Protein AF-A0A8S3VIL7-F1 (afdb_monomer)

Radius of gyration: 62.74 Å; Cα contacts (8 Å, |Δi|>4): 9; chains: 1; bounding box: 121×61×209 Å

Foldseek 3Di:
DDDDDDDDDDDDDDDDDDDDPPVVVVVVVVVVVVVVVVVVVVVVVVVVVVVVVVVVVVVVVVVVVVVPPVPDDPVVVVPVPPPDDDDDDDDDDDDDDDDDDDDDDDDDDDDDDDDDDDDDDDDDDDDDDDDDDDDDDDDDDDDDPPPPDPDPPVVVVVVVVVVDVVVVVVVVVVCVVVVVPVPPVVPVVDPPVCVPPDVVVVVVVVVVVVVVVVVVVVVVVVVVVVVVVVVVVVVVVVVVVVVVVVVVVVVVVVVVVVVVVVVVVVVVVVVVVVVVVVVVVVVVVVVVVVVVVVVVVVVVVVVVVVVVVVVVVVVVVVVVVVVVVVVVVVVVVVVVVVVVVVVVVVVVVVVVVVVD

Solvent-accessible surface area (backbone atoms only — not comparable to full-atom values): 22428 Å² total; per-residue (Å²): 133,86,86,79,91,79,85,89,89,84,82,87,79,91,77,88,77,84,72,83,68,68,58,63,55,54,52,49,53,47,50,53,48,53,47,51,53,46,56,49,50,50,52,51,48,53,50,53,52,49,52,52,48,54,54,47,52,52,50,52,46,55,55,69,68,57,62,83,57,83,78,64,59,67,84,60,72,64,59,87,75,78,83,89,77,89,78,95,73,95,83,83,89,85,82,86,81,88,87,89,86,87,87,88,85,91,80,87,81,84,88,87,88,85,88,86,81,89,81,85,87,81,84,88,90,83,85,84,85,87,86,90,84,88,85,83,83,82,81,89,81,82,85,70,91,72,84,82,63,89,70,79,52,67,68,61,63,47,62,56,62,74,63,47,60,65,63,55,47,54,51,49,52,52,33,54,76,68,63,59,64,86,72,74,82,81,70,63,91,62,59,75,87,48,74,80,43,59,67,70,56,42,54,52,50,52,54,50,52,53,49,53,51,47,56,51,49,57,49,50,53,52,52,50,53,54,50,50,53,48,50,55,52,51,53,52,54,50,50,55,53,51,53,48,50,55,51,49,51,54,50,53,53,54,50,49,56,48,50,56,51,51,51,50,53,51,51,62,47,48,57,49,49,59,50,49,52,51,49,51,55,50,51,54,50,51,50,53,55,48,53,48,52,52,50,55,50,51,53,53,52,50,58,50,49,55,48,55,51,51,54,50,53,51,48,52,57,49,51,52,55,49,52,55,50,52,53,49,52,50,52,52,52,52,52,51,50,55,47,52,52,52,50,53,53,50,51,50,53,55,60,59,61,75,76,117

Organism: Mytilus edulis (NCBI:txid6550)

pLDDT: mean 73.78, std 24.5, range [29.94, 98.56]

Secondary structure (DSSP, 8-state):
-----------------PPPTTTHHHHHHHHHHHHHHHHHHHHHHHHHHHHHHHHHHHHHHHHHH--SSTT--HHHHTTTTS-S-----------------------------------PPPPPP--------PPPPPPPPP--TTTTS-PPPHHHHHHHHH--HHHHHHHHHHHHHTT-----TT--SS-GGGTTS-HHHHHHHHHHHHHHHHHHHHHHHHHHHHHHHHHHHHHHHHHHHHHHHHHHHHHHHHHHHHHHHHHHHHHHHHHHHHHHHHHHHHHHHHHHHHHHHHHHHHHHHHHHHHHHHHHHHHHHHHHHHHHHHHHHHHHHHHHHHHHHHHHHHHHHHHHHHTT-

Sequence (356 aa):
MAESFNNIPGSRTNSAKNRPGSGENLDQVKEEEYKRLNDELEARTANLVREAEEVLQGQEKALSESRLLDNINADDFLKDYDDDTEPNTDRSHTDRPSSKTGSRTSSKVTNHTRPHSTNQSRPPSKVKRPTSGKPLRPKSGKSNLADNVAVPDDTFMTQFRDFNIDKTVSNIEGQIDRGQVISDEDDDVIPQAANEMGAEATIRFLKAKLRVMQEELDRLGSEVNKRDDSNKTLSVKIKEMEDERGRLYRTTSAQQAQIDKFKKISEDAQVKSDTAETQLAGLRKESTDHDRKRTEQLLADNKRLEKQKNELMAGFKKQLKLIDILKRQKMHIEAAKMLSFSEEEFVKAFTWGNFI

Mean predicted aligned error: 23.34 Å

Structure (mmCIF, N/CA/C/O backbone):
data_AF-A0A8S3VIL7-F1
#
_entry.id   AF-A0A8S3VIL7-F1
#
loop_
_atom_site.group_PDB
_atom_site.id
_atom_site.type_symbol
_atom_site.label_atom_id
_atom_site.label_alt_id
_atom_site.label_comp_id
_atom_site.label_asym_id
_atom_site.label_entity_id
_atom_site.label_seq_id
_atom_site.pdbx_PDB_ins_code
_atom_site.Cartn_x
_atom_site.Cartn_y
_atom_site.Cartn_z
_atom_site.occupancy
_atom_site.B_iso_or_equiv
_atom_site.auth_seq_id
_atom_site.auth_comp_id
_atom_site.auth_asym_id
_atom_site.auth_atom_id
_atom_site.pdbx_PDB_model_num
ATOM 1 N N . MET A 1 1 ? 0.509 -17.861 -104.635 1.00 39.66 1 MET A N 1
ATOM 2 C CA . MET A 1 1 ? 1.857 -17.289 -104.433 1.00 39.66 1 MET A CA 1
ATOM 3 C C . MET A 1 1 ? 1.972 -17.048 -102.936 1.00 39.66 1 MET A C 1
ATOM 5 O O . MET A 1 1 ? 1.071 -16.426 -102.394 1.00 39.66 1 MET A O 1
ATOM 9 N N . ALA A 1 2 ? 2.797 -17.803 -102.207 1.00 37.91 2 ALA A N 1
ATOM 10 C CA . ALA A 1 2 ? 4.268 -17.774 -102.249 1.00 37.91 2 ALA A CA 1
ATOM 11 C C . ALA A 1 2 ? 4.745 -16.389 -101.779 1.00 37.91 2 ALA A C 1
ATOM 13 O O . ALA A 1 2 ? 4.490 -15.413 -102.472 1.00 37.91 2 ALA A O 1
ATOM 14 N N . GLU A 1 3 ? 5.195 -16.228 -100.533 1.00 40.72 3 GLU A N 1
ATOM 15 C CA . GLU A 1 3 ? 6.566 -16.466 -100.013 1.00 40.72 3 GLU A CA 1
ATOM 16 C C . GLU A 1 3 ? 7.059 -15.097 -99.457 1.00 40.72 3 GLU A C 1
ATOM 18 O O . GLU A 1 3 ? 6.557 -14.068 -99.899 1.00 40.72 3 GLU A O 1
ATOM 23 N N . SER A 1 4 ? 7.953 -14.953 -98.468 1.00 44.69 4 SER A N 1
ATOM 24 C CA . SER A 1 4 ? 8.823 -15.926 -97.786 1.00 44.69 4 SER A CA 1
ATOM 25 C C . SER A 1 4 ? 9.398 -15.365 -96.456 1.00 44.69 4 SER A C 1
ATOM 27 O O . SER A 1 4 ? 9.702 -14.180 -96.419 1.00 44.69 4 SER A O 1
ATOM 29 N N . PHE A 1 5 ? 9.638 -16.236 -95.451 1.00 41.03 5 PHE A N 1
ATOM 30 C CA . PHE A 1 5 ? 10.644 -16.155 -94.343 1.00 41.03 5 PHE A CA 1
ATOM 31 C C . PHE A 1 5 ? 10.683 -14.925 -93.374 1.00 41.03 5 PHE A C 1
ATOM 33 O O . PHE A 1 5 ? 10.270 -13.833 -93.728 1.00 41.03 5 PHE A O 1
ATOM 40 N N . ASN A 1 6 ? 11.147 -14.962 -92.103 1.00 42.47 6 ASN A N 1
ATOM 41 C CA . ASN A 1 6 ? 11.764 -15.956 -91.179 1.00 42.47 6 ASN A CA 1
ATOM 42 C C . ASN A 1 6 ? 11.172 -15.771 -89.742 1.00 42.47 6 ASN A C 1
ATOM 44 O O . ASN A 1 6 ? 10.768 -14.665 -89.403 1.00 42.47 6 ASN A O 1
ATOM 48 N N . ASN A 1 7 ? 10.955 -16.796 -88.896 1.00 35.84 7 ASN A N 1
ATOM 49 C CA . ASN A 1 7 ? 11.907 -17.522 -88.008 1.00 35.84 7 ASN A CA 1
ATOM 50 C C . ASN A 1 7 ? 12.748 -16.604 -87.064 1.00 35.84 7 ASN A C 1
ATOM 52 O O . ASN A 1 7 ? 13.562 -15.843 -87.570 1.00 35.84 7 ASN A O 1
ATOM 56 N N . ILE A 1 8 ? 12.526 -16.496 -85.730 1.00 40.44 8 ILE A N 1
ATOM 57 C CA . ILE A 1 8 ? 12.688 -17.468 -84.592 1.00 40.44 8 ILE A CA 1
ATOM 58 C C . ILE A 1 8 ? 14.184 -17.743 -84.260 1.00 40.44 8 ILE A C 1
ATOM 60 O O . ILE A 1 8 ? 14.927 -17.907 -85.225 1.00 40.44 8 ILE A O 1
ATOM 64 N N . PRO A 1 9 ? 14.670 -17.849 -82.980 1.00 52.94 9 PRO A N 1
ATOM 65 C CA . PRO A 1 9 ? 13.995 -17.930 -81.654 1.00 52.94 9 PRO A CA 1
ATOM 66 C C . PRO A 1 9 ? 14.452 -16.898 -80.569 1.00 52.94 9 PRO A C 1
ATOM 68 O O . PRO A 1 9 ? 15.366 -16.112 -80.788 1.00 52.94 9 PRO A O 1
ATOM 71 N N . GLY A 1 10 ? 13.865 -16.942 -79.351 1.00 35.44 10 GLY A N 1
ATOM 72 C CA . GLY A 1 10 ? 14.230 -16.059 -78.213 1.00 35.44 10 GLY A CA 1
ATOM 73 C C . GLY A 1 10 ? 13.702 -16.480 -76.820 1.00 35.44 10 GLY A C 1
ATOM 74 O O . GLY A 1 10 ? 12.845 -15.822 -76.247 1.00 35.44 10 GLY A O 1
ATOM 75 N N . SER A 1 11 ? 14.196 -17.605 -76.294 1.00 37.03 11 SER A N 1
ATOM 76 C CA . SER A 1 11 ? 13.833 -18.287 -75.027 1.00 37.03 11 SER A CA 1
ATOM 77 C C . SER A 1 11 ? 13.611 -17.449 -73.736 1.00 37.03 11 SER A C 1
ATOM 79 O O . SER A 1 11 ? 14.374 -16.536 -73.452 1.00 37.03 11 SER A O 1
ATOM 81 N N . ARG A 1 12 ? 12.645 -17.920 -72.909 1.00 37.88 12 ARG A N 1
ATOM 82 C CA . ARG A 1 12 ? 12.576 -18.068 -71.415 1.00 37.88 12 ARG A CA 1
ATOM 83 C C . ARG A 1 12 ? 13.678 -17.385 -70.555 1.00 37.88 12 ARG A C 1
ATOM 85 O O . ARG A 1 12 ? 14.847 -17.480 -70.899 1.00 37.88 12 ARG A O 1
ATOM 92 N N . THR A 1 13 ? 13.426 -16.868 -69.340 1.00 37.59 13 THR A N 1
ATOM 93 C CA . THR A 1 13 ? 12.563 -17.391 -68.244 1.00 37.59 13 THR A CA 1
ATOM 94 C C . THR A 1 13 ? 11.964 -16.307 -67.323 1.00 37.59 13 THR A C 1
ATOM 96 O O . THR A 1 13 ? 12.482 -15.199 -67.226 1.00 37.59 13 THR A O 1
ATOM 99 N N . ASN A 1 14 ? 10.953 -16.687 -66.526 1.00 45.66 14 ASN A N 1
ATOM 100 C CA . ASN A 1 14 ? 10.514 -15.958 -65.325 1.00 45.66 14 ASN A CA 1
ATOM 101 C C . ASN A 1 14 ? 11.670 -15.633 -64.360 1.00 45.66 14 ASN A C 1
ATOM 103 O O . ASN A 1 14 ? 12.547 -16.468 -64.148 1.00 45.66 14 ASN A O 1
ATOM 107 N N . SER A 1 15 ? 11.568 -14.504 -63.649 1.00 36.41 15 SER A N 1
ATOM 108 C CA . SER A 1 15 ? 12.084 -14.372 -62.276 1.00 36.41 15 SER A CA 1
ATOM 109 C C . SER A 1 15 ? 11.417 -13.197 -61.547 1.00 36.41 15 SER A C 1
ATOM 111 O O . SER A 1 15 ? 12.034 -12.149 -61.347 1.00 36.41 15 SER A O 1
ATOM 113 N N . ALA A 1 16 ? 10.172 -13.376 -61.094 1.00 46.88 16 ALA A N 1
ATOM 114 C CA . ALA A 1 16 ? 9.592 -12.486 -60.089 1.00 46.88 16 ALA A CA 1
ATOM 115 C C . ALA A 1 16 ? 10.451 -12.557 -58.813 1.00 46.88 16 ALA A C 1
ATOM 117 O O . ALA A 1 16 ? 10.550 -13.609 -58.182 1.00 46.88 16 ALA A O 1
ATOM 118 N N . LYS A 1 17 ? 11.131 -11.461 -58.458 1.00 42.78 17 LYS A N 1
ATOM 119 C CA . LYS A 1 17 ? 11.970 -11.408 -57.254 1.00 42.78 17 LYS A CA 1
ATOM 120 C C . LYS A 1 17 ? 11.159 -10.903 -56.071 1.00 42.78 17 LYS A C 1
ATOM 122 O O . LYS A 1 17 ? 11.124 -9.705 -55.804 1.00 42.78 17 LYS A O 1
ATOM 127 N N . ASN A 1 18 ? 10.566 -11.850 -55.346 1.00 49.62 18 ASN A N 1
ATOM 128 C CA . ASN A 1 18 ? 10.071 -11.618 -53.993 1.00 49.62 18 ASN A CA 1
ATOM 129 C C . ASN A 1 18 ? 11.160 -10.929 -53.156 1.00 49.62 18 ASN A C 1
ATOM 131 O O . ASN A 1 18 ? 12.294 -11.405 -53.073 1.00 49.62 18 ASN A O 1
ATOM 135 N N . ARG A 1 19 ? 10.792 -9.825 -52.508 1.00 45.97 19 ARG A N 1
ATOM 136 C CA . ARG A 1 19 ? 11.510 -9.257 -51.362 1.00 45.97 19 ARG A CA 1
ATOM 137 C C . ARG A 1 19 ? 10.706 -9.641 -50.109 1.00 45.97 19 ARG A C 1
ATOM 139 O O . ARG A 1 19 ? 9.483 -9.711 -50.209 1.00 45.97 19 ARG A O 1
ATOM 146 N N . PRO A 1 20 ? 11.339 -9.985 -48.977 1.00 44.09 20 PRO A N 1
ATOM 147 C CA . PRO A 1 20 ? 10.644 -10.721 -47.926 1.00 44.09 20 PRO A CA 1
ATOM 148 C C . PRO A 1 20 ? 9.669 -9.832 -47.143 1.00 44.09 20 PRO A C 1
ATOM 150 O O . PRO A 1 20 ? 10.090 -8.895 -46.469 1.00 44.09 20 PRO A O 1
ATOM 153 N N . GLY A 1 21 ? 8.381 -10.193 -47.154 1.00 45.72 21 GLY A N 1
ATOM 154 C CA . GLY A 1 21 ? 7.325 -9.611 -46.307 1.00 45.72 21 GLY A CA 1
ATOM 155 C C . GLY A 1 21 ? 7.429 -10.001 -44.823 1.00 45.72 21 GLY A C 1
ATOM 156 O O . GLY A 1 21 ? 6.416 -10.157 -44.147 1.00 45.72 21 GLY A O 1
ATOM 157 N N . SER A 1 22 ? 8.648 -10.213 -44.319 1.00 53.16 22 SER A N 1
ATOM 158 C CA . SER A 1 22 ? 8.931 -10.603 -42.932 1.00 53.16 22 SER A CA 1
ATOM 159 C C . SER A 1 22 ? 8.968 -9.419 -41.962 1.00 53.16 22 SER A C 1
ATOM 161 O O . SER A 1 22 ? 9.008 -9.639 -40.759 1.00 53.16 22 SER A O 1
ATOM 163 N N . GLY A 1 23 ? 8.996 -8.181 -42.470 1.00 51.06 23 GLY A N 1
ATOM 164 C CA . GLY A 1 23 ? 8.818 -6.971 -41.660 1.00 51.06 23 GLY A CA 1
ATOM 165 C C . GLY A 1 23 ? 7.342 -6.732 -41.355 1.00 51.06 23 GLY A C 1
ATOM 166 O O . GLY A 1 23 ? 6.938 -6.798 -40.204 1.00 51.06 23 GLY A O 1
ATOM 167 N N . GLU A 1 24 ? 6.528 -6.572 -42.402 1.00 53.41 24 GLU A N 1
ATOM 168 C CA . GLU A 1 24 ? 5.093 -6.266 -42.294 1.00 53.41 24 GLU A CA 1
ATOM 169 C C . GLU A 1 24 ? 4.331 -7.295 -41.444 1.00 53.41 24 GLU A C 1
ATOM 171 O O . GLU A 1 24 ? 3.608 -6.897 -40.539 1.00 53.41 24 GLU A O 1
ATOM 176 N N . ASN A 1 25 ? 4.571 -8.602 -41.630 1.00 60.38 25 ASN A N 1
ATOM 177 C CA . ASN A 1 25 ? 3.983 -9.636 -40.763 1.00 60.38 25 ASN A CA 1
ATOM 178 C C . ASN A 1 25 ? 4.422 -9.503 -39.292 1.00 60.38 25 ASN A C 1
ATOM 180 O O . ASN A 1 25 ? 3.630 -9.743 -38.389 1.00 60.38 25 ASN A O 1
ATOM 184 N N . LEU A 1 26 ? 5.683 -9.143 -39.029 1.00 60.44 26 LEU A N 1
ATOM 185 C CA . LEU A 1 26 ? 6.209 -9.038 -37.665 1.00 60.44 26 LEU A CA 1
ATOM 186 C C . LEU A 1 26 ? 5.699 -7.780 -36.950 1.00 60.44 26 LEU A C 1
ATOM 188 O O . LEU A 1 26 ? 5.548 -7.791 -35.732 1.00 60.44 26 LEU A O 1
ATOM 192 N N . ASP A 1 27 ? 5.447 -6.702 -37.688 1.00 71.50 27 ASP A N 1
ATOM 193 C CA . ASP A 1 27 ? 4.888 -5.468 -37.137 1.00 71.50 27 ASP A CA 1
ATOM 194 C C . ASP A 1 27 ? 3.357 -5.557 -36.988 1.00 71.50 27 ASP A C 1
ATOM 196 O O . ASP A 1 27 ? 2.839 -5.108 -35.970 1.00 71.50 27 ASP A O 1
ATOM 200 N N . GLN A 1 28 ? 2.653 -6.264 -37.884 1.00 76.06 28 GLN A N 1
ATOM 201 C CA . GLN A 1 28 ? 1.237 -6.635 -37.713 1.00 76.06 28 GLN A CA 1
ATOM 202 C C . GLN A 1 28 ? 1.017 -7.547 -36.497 1.00 76.06 28 GLN A C 1
ATOM 204 O O . GLN A 1 28 ? 0.126 -7.289 -35.695 1.00 76.06 28 GLN A O 1
ATOM 209 N N . VAL A 1 29 ? 1.861 -8.569 -36.294 1.00 79.81 29 VAL A N 1
ATOM 210 C CA . VAL A 1 29 ? 1.780 -9.437 -35.101 1.00 79.81 29 VAL A CA 1
ATOM 211 C C . VAL A 1 29 ? 1.984 -8.640 -33.806 1.00 79.81 29 VAL A C 1
ATOM 213 O O . VAL A 1 29 ? 1.281 -8.890 -32.829 1.00 79.81 29 VAL A O 1
ATOM 216 N N . LYS A 1 30 ? 2.877 -7.639 -33.793 1.00 85.50 30 LYS A N 1
ATOM 217 C CA . LYS A 1 30 ? 3.011 -6.718 -32.647 1.00 85.50 30 LYS A CA 1
ATOM 218 C C . LYS A 1 30 ? 1.796 -5.814 -32.488 1.00 85.50 30 LYS A C 1
ATOM 220 O O . LYS A 1 30 ? 1.418 -5.534 -31.362 1.00 85.50 30 LYS A O 1
ATOM 225 N N . GLU A 1 31 ? 1.202 -5.326 -33.574 1.00 82.25 31 GLU A N 1
ATOM 226 C CA . GLU A 1 31 ? -0.007 -4.497 -33.516 1.00 82.25 31 GLU A CA 1
ATOM 227 C C . GLU A 1 31 ? -1.186 -5.284 -32.918 1.00 82.25 31 GLU A C 1
ATOM 229 O O . GLU A 1 31 ? -1.872 -4.781 -32.030 1.00 82.25 31 GLU A O 1
ATOM 234 N N . GLU A 1 32 ? -1.358 -6.554 -33.302 1.00 87.06 32 GLU A N 1
ATOM 235 C CA . GLU A 1 32 ? -2.328 -7.468 -32.683 1.00 87.06 32 GLU A CA 1
ATOM 236 C C . GLU A 1 32 ? -2.003 -7.780 -31.210 1.00 87.06 32 GLU A C 1
ATOM 238 O O . GLU A 1 32 ? -2.913 -7.841 -30.380 1.00 87.06 32 GLU A O 1
ATOM 243 N N . GLU A 1 33 ? -0.724 -7.954 -30.858 1.00 88.56 33 GLU A N 1
ATOM 244 C CA . GLU A 1 33 ? -0.274 -8.191 -29.479 1.00 88.56 33 GLU A CA 1
ATOM 245 C C . GLU A 1 33 ? -0.483 -6.958 -28.583 1.00 88.56 33 GLU A C 1
ATOM 247 O O . GLU A 1 33 ? -1.061 -7.078 -27.502 1.00 88.56 33 GLU A O 1
ATOM 252 N N . TYR A 1 34 ? -0.111 -5.761 -29.050 1.00 91.50 34 TYR A N 1
ATOM 253 C CA . TYR A 1 34 ? -0.383 -4.496 -28.362 1.00 91.50 34 TYR A CA 1
ATOM 254 C C . TYR A 1 34 ? -1.879 -4.240 -28.221 1.00 91.50 34 TYR A C 1
ATOM 256 O O . TYR A 1 34 ? -2.312 -3.790 -27.161 1.00 91.50 34 TYR A O 1
ATOM 264 N N . LYS A 1 35 ? -2.677 -4.557 -29.248 1.00 93.00 35 LYS A N 1
ATOM 265 C CA . LYS A 1 35 ? -4.132 -4.441 -29.173 1.00 93.00 35 LYS A CA 1
ATOM 266 C C . LYS A 1 35 ? -4.704 -5.370 -28.104 1.00 93.00 35 LYS A C 1
ATOM 268 O O . LYS A 1 35 ? -5.409 -4.888 -27.230 1.00 93.00 35 LYS A O 1
ATOM 273 N N . ARG A 1 36 ? -4.326 -6.654 -28.088 1.00 91.75 36 ARG A N 1
ATOM 274 C CA . ARG A 1 36 ? -4.742 -7.596 -27.030 1.00 91.75 36 ARG A CA 1
ATOM 275 C C . ARG A 1 36 ? -4.307 -7.154 -25.635 1.00 91.75 36 ARG A C 1
ATOM 277 O O . ARG A 1 36 ? -5.079 -7.297 -24.694 1.00 91.75 36 ARG A O 1
ATOM 284 N N . LEU A 1 37 ? -3.095 -6.619 -25.493 1.00 94.50 37 LEU A N 1
ATOM 285 C CA . LEU A 1 37 ? -2.598 -6.112 -24.214 1.00 94.50 37 LEU A CA 1
ATOM 286 C C . LEU A 1 37 ? -3.372 -4.865 -23.756 1.00 94.50 37 LEU A C 1
ATOM 288 O O . LEU A 1 37 ? -3.610 -4.703 -22.561 1.00 94.50 37 LEU A O 1
ATOM 292 N N . ASN A 1 38 ? -3.798 -4.012 -24.690 1.00 91.19 38 ASN A N 1
ATOM 293 C CA . ASN A 1 38 ? -4.676 -2.880 -24.409 1.00 91.19 38 ASN A CA 1
ATOM 294 C C . ASN A 1 38 ? -6.097 -3.341 -24.043 1.00 91.19 38 ASN A C 1
ATOM 296 O O . ASN A 1 38 ? -6.617 -2.910 -23.020 1.00 91.19 38 ASN A O 1
ATOM 300 N N . ASP A 1 39 ? -6.682 -4.276 -24.800 1.00 94.62 39 ASP A N 1
ATOM 301 C CA . ASP A 1 39 ? -7.980 -4.894 -24.497 1.00 94.62 39 ASP A CA 1
ATOM 302 C C . ASP A 1 39 ? -7.965 -5.543 -23.089 1.00 94.62 39 ASP A C 1
ATOM 304 O O . ASP A 1 39 ? -8.920 -5.416 -22.318 1.00 94.62 39 ASP A O 1
ATOM 308 N N . GLU A 1 40 ? -6.858 -6.195 -22.700 1.00 93.19 40 GLU A N 1
ATOM 309 C CA . GLU A 1 40 ? -6.680 -6.759 -21.354 1.00 93.19 40 GLU A CA 1
ATOM 310 C C . GLU A 1 40 ? -6.486 -5.676 -20.276 1.00 93.19 40 GLU A C 1
ATOM 312 O O . GLU A 1 40 ? -7.021 -5.806 -19.173 1.00 93.19 40 GLU A O 1
ATOM 317 N N . LEU A 1 41 ? -5.758 -4.592 -20.565 1.00 93.38 41 LEU A N 1
ATOM 318 C CA . LEU A 1 41 ? -5.617 -3.446 -19.657 1.00 93.38 41 LEU A CA 1
ATOM 319 C C . LEU A 1 41 ? -6.955 -2.736 -19.421 1.00 93.38 41 LEU A C 1
ATOM 321 O O . LEU A 1 41 ? -7.265 -2.391 -18.278 1.00 93.38 41 LEU A O 1
ATOM 325 N N . GLU A 1 42 ? -7.770 -2.564 -20.460 1.00 92.94 42 GLU A N 1
ATOM 326 C CA . GLU A 1 42 ? -9.122 -2.010 -20.361 1.00 92.94 42 GLU A CA 1
ATOM 327 C C . GLU A 1 42 ? -10.039 -2.945 -19.561 1.00 92.94 42 GLU A C 1
ATOM 329 O O . GLU A 1 42 ? -10.705 -2.490 -18.631 1.00 92.94 42 GLU A O 1
ATOM 334 N N . ALA A 1 43 ? -9.994 -4.260 -19.803 1.00 95.50 43 ALA A N 1
ATOM 335 C CA . ALA A 1 43 ? -10.743 -5.244 -19.016 1.00 95.50 43 ALA A CA 1
ATOM 336 C C . ALA A 1 43 ? -10.311 -5.287 -17.535 1.00 95.50 43 ALA A C 1
ATOM 338 O O . ALA A 1 43 ? -11.156 -5.359 -16.638 1.00 95.50 43 ALA A O 1
ATOM 339 N N . ARG A 1 44 ? -9.005 -5.204 -17.243 1.00 93.62 44 ARG A N 1
ATOM 340 C CA . ARG A 1 44 ? -8.473 -5.106 -15.869 1.00 93.62 44 ARG A CA 1
ATOM 341 C C . ARG A 1 44 ? -8.900 -3.800 -15.194 1.00 93.62 44 ARG A C 1
ATOM 343 O O . ARG A 1 44 ? -9.301 -3.830 -14.034 1.00 93.62 44 ARG A O 1
ATOM 350 N N . THR A 1 45 ? -8.878 -2.683 -15.921 1.00 93.19 45 THR A N 1
ATOM 351 C CA . THR A 1 45 ? -9.339 -1.374 -15.428 1.00 93.19 45 THR A CA 1
ATOM 352 C C . THR A 1 45 ? -10.837 -1.396 -15.128 1.00 93.19 45 THR A C 1
ATOM 354 O O . THR A 1 45 ? -11.242 -0.993 -14.041 1.00 93.19 45 THR A O 1
ATOM 357 N N . ALA A 1 46 ? -11.659 -1.938 -16.030 1.00 95.31 46 ALA A N 1
ATOM 358 C CA . ALA A 1 46 ? -13.100 -2.080 -15.830 1.00 95.31 46 ALA A CA 1
ATOM 359 C C . ALA A 1 46 ? -13.437 -2.976 -14.625 1.00 95.31 46 ALA A C 1
ATOM 361 O O . ALA A 1 46 ? -14.340 -2.659 -13.852 1.00 95.31 46 ALA A O 1
ATOM 362 N N . ASN A 1 47 ? -12.683 -4.061 -14.417 1.00 95.81 47 ASN A N 1
ATOM 363 C CA . ASN A 1 47 ? -12.832 -4.912 -13.236 1.00 95.81 47 ASN A CA 1
ATOM 364 C C . ASN A 1 47 ? -12.472 -4.179 -11.934 1.00 95.81 47 ASN A C 1
ATOM 366 O O . ASN A 1 47 ? -13.232 -4.275 -10.977 1.00 95.81 47 ASN A O 1
ATOM 370 N N . LEU A 1 48 ? -11.373 -3.416 -11.911 1.00 95.62 48 LEU A N 1
ATOM 371 C CA . LEU A 1 48 ? -10.953 -2.640 -10.738 1.00 95.62 48 LEU A CA 1
ATOM 372 C C . LEU A 1 48 ? -11.936 -1.504 -10.405 1.00 95.62 48 LEU A C 1
ATOM 374 O O . LEU A 1 48 ? -12.231 -1.267 -9.237 1.00 95.62 48 LEU A O 1
ATOM 378 N N . VAL A 1 49 ? -12.475 -0.822 -11.422 1.00 95.06 49 VAL A N 1
ATOM 379 C CA . VAL A 1 49 ? -13.522 0.201 -11.247 1.00 95.06 49 VAL A CA 1
ATOM 380 C C . VAL A 1 49 ? -14.798 -0.422 -10.680 1.00 95.06 49 VAL A C 1
ATOM 382 O O . VAL A 1 49 ? -15.361 0.119 -9.735 1.00 95.06 49 VAL A O 1
ATOM 385 N N . ARG A 1 50 ? -15.215 -1.586 -11.193 1.00 95.06 50 ARG A N 1
ATOM 386 C CA . ARG A 1 50 ? -16.389 -2.320 -10.700 1.00 95.06 50 ARG A CA 1
ATOM 387 C C . ARG A 1 50 ? -16.211 -2.830 -9.265 1.00 95.06 50 ARG A C 1
ATOM 389 O O . ARG A 1 50 ? -17.155 -2.771 -8.491 1.00 95.06 50 ARG A O 1
ATOM 396 N N . GLU A 1 51 ? -15.018 -3.297 -8.895 1.00 93.62 51 GLU A N 1
ATOM 397 C CA . GLU A 1 51 ? -14.694 -3.691 -7.514 1.00 93.62 51 GLU A CA 1
ATOM 398 C C . GLU A 1 51 ? -14.731 -2.482 -6.562 1.00 93.62 51 GLU A C 1
ATOM 400 O O . GLU A 1 51 ? -15.303 -2.560 -5.476 1.00 93.62 51 GLU A O 1
ATOM 405 N N . ALA A 1 52 ? -14.199 -1.330 -6.989 1.00 93.69 52 ALA A N 1
ATOM 406 C CA . ALA A 1 52 ? -14.298 -0.085 -6.230 1.00 93.69 52 ALA A CA 1
ATOM 407 C C . ALA A 1 52 ? -15.753 0.405 -6.091 1.00 93.69 52 ALA A C 1
ATOM 409 O O . ALA A 1 52 ? -16.141 0.863 -5.017 1.00 93.69 52 ALA A O 1
ATOM 410 N N . GLU A 1 53 ? -16.569 0.279 -7.141 1.00 92.75 53 GLU A N 1
ATOM 411 C CA . GLU A 1 53 ? -17.999 0.603 -7.106 1.00 92.75 53 GLU A CA 1
ATOM 412 C C . GLU A 1 53 ? -18.773 -0.331 -6.162 1.00 92.75 53 GLU A C 1
ATOM 414 O O . GLU A 1 53 ? -19.559 0.147 -5.351 1.00 92.75 53 GLU A O 1
ATOM 419 N N . GLU A 1 54 ? -18.507 -1.640 -6.187 1.00 94.00 54 GLU A N 1
ATOM 420 C CA . GLU A 1 54 ? -19.133 -2.623 -5.290 1.00 94.00 54 GLU A CA 1
ATOM 421 C C . GLU A 1 54 ? -18.784 -2.355 -3.812 1.00 94.00 54 GLU A C 1
ATOM 423 O O . GLU A 1 54 ? -19.656 -2.409 -2.940 1.00 94.00 54 GLU A O 1
ATOM 428 N N . VAL A 1 55 ? -17.537 -1.961 -3.520 1.00 92.88 55 VAL A N 1
ATOM 429 C CA . VAL A 1 55 ? -17.119 -1.520 -2.176 1.00 92.88 55 VAL A CA 1
ATOM 430 C C . VAL A 1 55 ? -17.810 -0.214 -1.762 1.00 92.88 55 VAL A C 1
ATOM 432 O O . VAL A 1 55 ? -18.240 -0.097 -0.612 1.00 92.88 55 VAL A O 1
ATOM 435 N N . LEU A 1 56 ? -17.950 0.756 -2.672 1.00 88.88 56 LEU A N 1
ATOM 436 C CA . LEU A 1 56 ? -18.636 2.024 -2.398 1.00 88.88 56 LEU A CA 1
ATOM 437 C C . LEU A 1 56 ? -20.139 1.824 -2.170 1.00 88.88 56 LEU A C 1
ATOM 439 O O . LEU A 1 56 ? -20.652 2.314 -1.167 1.00 88.88 56 LEU A O 1
ATOM 443 N N . GLN A 1 57 ? -20.823 1.044 -3.010 1.00 90.50 57 GLN A N 1
ATOM 444 C CA . GLN A 1 57 ? -22.230 0.674 -2.812 1.00 90.50 57 GLN A CA 1
ATOM 445 C C . GLN A 1 57 ? -22.422 -0.123 -1.511 1.00 90.50 57 GLN A C 1
ATOM 447 O O . GLN A 1 57 ? -23.411 0.074 -0.807 1.00 90.50 57 GLN A O 1
ATOM 452 N N . GLY A 1 58 ? -21.466 -0.980 -1.133 1.00 89.00 58 GLY A N 1
ATOM 453 C CA . GLY A 1 58 ? -21.468 -1.668 0.160 1.00 89.00 58 GLY A CA 1
ATOM 454 C C . GLY A 1 58 ? -21.393 -0.709 1.356 1.00 89.00 58 GLY A C 1
ATOM 455 O O . GLY A 1 58 ? -22.122 -0.885 2.334 1.00 89.00 58 GLY A O 1
ATOM 456 N N . GLN A 1 59 ? -20.561 0.334 1.272 1.00 83.44 59 GLN A N 1
ATOM 457 C CA . GLN A 1 59 ? -20.464 1.379 2.301 1.00 83.44 59 GLN A CA 1
ATOM 458 C C . GLN A 1 59 ? -21.697 2.293 2.318 1.00 83.44 59 GLN A C 1
ATOM 460 O O . GLN A 1 59 ? -22.249 2.543 3.388 1.00 83.44 59 GLN A O 1
ATOM 465 N N . GLU A 1 60 ? -22.174 2.744 1.157 1.00 81.50 60 GLU A N 1
ATOM 466 C CA . GLU A 1 60 ? -23.393 3.550 1.023 1.00 81.50 60 GLU A CA 1
ATOM 467 C C . GLU A 1 60 ? -24.613 2.797 1.560 1.00 81.50 60 GLU A C 1
ATOM 469 O O . GLU A 1 60 ? -25.412 3.368 2.302 1.00 81.50 60 GLU A O 1
ATOM 474 N N . LYS A 1 61 ? -24.721 1.494 1.279 1.00 83.12 61 LYS A N 1
ATOM 475 C CA . LYS A 1 61 ? -25.768 0.637 1.834 1.00 83.12 61 LYS A CA 1
ATOM 476 C C . LYS A 1 61 ? -25.646 0.490 3.350 1.00 83.12 61 LYS A C 1
ATOM 478 O O . LYS A 1 61 ? -26.654 0.625 4.032 1.00 83.12 61 LYS A O 1
ATOM 483 N N . ALA A 1 62 ? -24.448 0.276 3.896 1.00 79.38 62 ALA A N 1
ATOM 484 C CA . ALA A 1 62 ? -24.251 0.197 5.347 1.00 79.38 62 ALA A CA 1
ATOM 485 C C . ALA A 1 62 ? -24.619 1.515 6.063 1.00 79.38 62 ALA A C 1
ATOM 487 O O . ALA A 1 62 ? -25.224 1.492 7.134 1.00 79.38 62 ALA A O 1
ATOM 488 N N . LEU A 1 63 ? -24.324 2.665 5.448 1.00 73.12 63 LEU A N 1
ATOM 489 C CA . LEU A 1 63 ? -24.766 3.980 5.926 1.00 73.12 63 LEU A CA 1
ATOM 490 C C . LEU A 1 63 ? -26.291 4.156 5.783 1.00 73.12 63 LEU A C 1
ATOM 492 O O . LEU A 1 63 ? -26.936 4.656 6.701 1.00 73.12 63 LEU A O 1
ATOM 496 N N . SER A 1 64 ? -26.880 3.676 4.684 1.00 74.56 64 SER A N 1
ATOM 497 C CA . SER A 1 64 ? -28.324 3.745 4.388 1.00 74.56 64 SER A CA 1
ATOM 498 C C . SER A 1 64 ? -29.186 2.747 5.172 1.00 74.56 64 SER A C 1
ATOM 500 O O . SER A 1 64 ? -30.402 2.921 5.263 1.00 74.56 64 SER A O 1
ATOM 502 N N . GLU A 1 65 ? -28.586 1.698 5.736 1.00 68.69 65 GLU A N 1
ATOM 503 C CA . GLU A 1 65 ? -29.210 0.802 6.717 1.00 68.69 65 GLU A CA 1
ATOM 504 C C . GLU A 1 65 ? -29.038 1.340 8.152 1.00 68.69 65 GLU A C 1
ATOM 506 O O . GLU A 1 65 ? -29.869 1.067 9.017 1.00 68.69 65 GLU A O 1
ATOM 511 N N . SER A 1 66 ? -28.044 2.204 8.397 1.00 61.44 66 SER A N 1
ATOM 512 C CA . SER A 1 66 ? -27.813 2.909 9.669 1.00 61.44 66 SER A CA 1
ATOM 513 C C . SER A 1 66 ? -28.778 4.095 9.898 1.00 61.44 66 SER A C 1
ATOM 515 O O . SER A 1 66 ? -28.369 5.176 10.335 1.00 61.44 66 SER A O 1
ATOM 517 N N . ARG A 1 67 ? -30.084 3.884 9.673 1.00 59.38 67 ARG A N 1
ATOM 518 C CA . ARG A 1 67 ? -31.194 4.854 9.848 1.00 59.38 67 ARG A CA 1
ATOM 519 C C . ARG A 1 67 ? -31.522 5.194 11.311 1.00 59.38 67 ARG A C 1
ATOM 521 O O . ARG A 1 67 ? -32.680 5.257 11.714 1.00 59.38 67 ARG A O 1
ATOM 528 N N . LEU A 1 68 ? -30.501 5.435 12.128 1.00 57.09 68 LEU A N 1
ATOM 529 C CA . LEU A 1 68 ? -30.653 5.937 13.498 1.00 57.09 68 LEU A CA 1
ATOM 530 C C . LEU A 1 68 ? -31.071 7.419 13.555 1.00 57.09 68 LEU A C 1
ATOM 532 O O . LEU A 1 68 ? -31.395 7.905 14.635 1.00 57.09 68 LEU A O 1
ATOM 536 N N . LEU A 1 69 ? -31.064 8.128 12.418 1.00 56.69 69 LEU A N 1
ATOM 537 C CA . LEU A 1 69 ? -31.333 9.568 12.333 1.00 56.69 69 LEU A CA 1
ATOM 538 C C . LEU A 1 69 ? -32.646 9.917 11.607 1.00 56.69 69 LEU A C 1
ATOM 540 O O . LEU A 1 69 ? -33.233 10.945 11.928 1.00 56.69 69 LEU A O 1
ATOM 544 N N . ASP A 1 70 ? -33.160 9.059 10.714 1.00 58.97 70 ASP A N 1
ATOM 545 C CA . ASP A 1 70 ? -34.404 9.284 9.944 1.00 58.97 70 ASP A CA 1
ATOM 546 C C . ASP A 1 70 ? -35.653 9.515 10.825 1.00 58.97 70 ASP A C 1
ATOM 548 O O . ASP A 1 70 ? -36.645 10.069 10.359 1.00 58.97 70 ASP A O 1
ATOM 552 N N . ASN A 1 71 ? -35.605 9.112 12.101 1.00 56.06 71 ASN A N 1
ATOM 553 C CA . ASN A 1 71 ? -36.689 9.281 13.075 1.00 56.06 71 ASN A CA 1
ATOM 554 C C . ASN A 1 71 ? -36.549 10.536 13.966 1.00 56.06 71 ASN A C 1
ATOM 556 O O . ASN A 1 71 ? -37.396 10.754 14.833 1.00 56.06 71 ASN A O 1
ATOM 560 N N . ILE A 1 72 ? -35.496 11.349 13.810 1.00 58.03 72 ILE A N 1
ATOM 561 C CA . ILE A 1 72 ? -35.301 12.563 14.618 1.00 58.03 72 ILE A CA 1
ATOM 562 C C . ILE A 1 72 ? -36.047 13.730 13.965 1.00 58.03 72 ILE A C 1
ATOM 564 O O . ILE A 1 72 ? -35.539 14.386 13.057 1.00 58.03 72 ILE A O 1
ATOM 568 N N . ASN A 1 73 ? -37.256 14.011 14.454 1.00 61.25 73 ASN A N 1
ATOM 569 C CA . ASN A 1 73 ? -37.994 15.208 14.063 1.00 61.25 73 ASN A CA 1
ATOM 570 C C . ASN A 1 73 ? -37.321 16.469 14.639 1.00 61.25 73 ASN A C 1
ATOM 572 O O . ASN A 1 73 ? -37.400 16.731 15.842 1.00 61.25 73 ASN A O 1
ATOM 576 N N . ALA A 1 74 ? -36.683 17.262 13.777 1.00 57.97 74 ALA A N 1
ATOM 577 C CA . ALA A 1 74 ? -35.989 18.487 14.173 1.00 57.97 74 ALA A CA 1
ATOM 578 C C . ALA A 1 74 ? -36.924 19.532 14.820 1.00 57.97 74 ALA A C 1
ATOM 580 O O . ALA A 1 74 ? -36.498 20.240 15.731 1.00 57.97 74 ALA A O 1
ATOM 581 N N . ASP A 1 75 ? -38.200 19.572 14.416 1.00 59.03 75 ASP A N 1
ATOM 582 C CA . ASP A 1 75 ? -39.209 20.514 14.934 1.00 59.03 75 ASP A CA 1
ATOM 583 C C . ASP A 1 75 ? -39.720 20.168 16.348 1.00 59.03 75 ASP A C 1
ATOM 585 O O . ASP A 1 75 ? -40.437 20.964 16.963 1.00 59.03 75 ASP A O 1
ATOM 589 N N . ASP A 1 76 ? -39.396 18.974 16.854 1.00 57.22 76 ASP A N 1
ATOM 590 C CA . ASP A 1 76 ? -39.733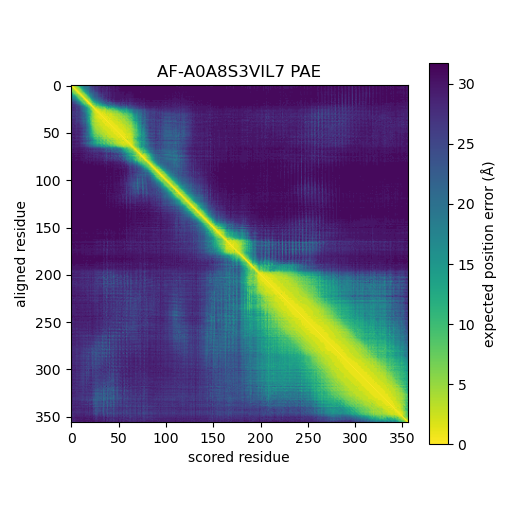 18.530 18.215 1.00 57.22 76 ASP A CA 1
ATOM 591 C C . ASP A 1 76 ? -38.574 18.827 19.177 1.00 57.22 76 ASP A C 1
ATOM 593 O O . ASP A 1 76 ? -38.773 19.417 20.235 1.00 57.22 76 ASP A O 1
ATOM 597 N N . PHE A 1 77 ? -37.336 18.521 18.763 1.00 55.59 77 PHE A N 1
ATOM 598 C CA . PHE A 1 77 ? -36.131 18.743 19.574 1.00 55.59 77 PHE A CA 1
ATOM 599 C C . PHE A 1 77 ? -35.852 20.228 19.877 1.00 55.59 77 PHE A C 1
ATOM 601 O O . PHE A 1 77 ? -35.179 20.541 20.856 1.00 55.59 77 PHE A O 1
ATOM 608 N N . LEU A 1 78 ? -36.361 21.150 19.051 1.00 53.84 78 LEU A N 1
ATOM 609 C CA . LEU A 1 78 ? -36.139 22.589 19.224 1.00 53.84 78 LEU A CA 1
ATOM 610 C C . LEU A 1 78 ? -37.138 23.270 20.184 1.00 53.84 78 LEU A C 1
ATOM 612 O O . LEU A 1 78 ? -36.923 24.422 20.543 1.00 53.84 78 LEU A O 1
ATOM 616 N N . LYS A 1 79 ? -38.215 22.593 20.614 1.00 55.19 79 LYS A N 1
ATOM 617 C CA . LYS A 1 79 ? -39.248 23.197 21.486 1.00 55.19 79 LYS A CA 1
ATOM 618 C C . LYS A 1 79 ? -38.927 23.154 22.977 1.00 55.19 79 LYS A C 1
ATOM 620 O O . LYS A 1 79 ? -39.365 24.039 23.702 1.00 55.19 79 LYS A O 1
ATOM 625 N N . ASP A 1 80 ? -38.128 22.189 23.422 1.00 52.31 80 ASP A N 1
ATOM 626 C CA . ASP A 1 80 ? -37.767 21.989 24.838 1.00 52.31 80 ASP A CA 1
ATOM 627 C C . ASP A 1 80 ? -36.780 23.049 25.397 1.00 52.31 80 ASP A C 1
ATOM 629 O O . ASP A 1 80 ? -36.242 22.876 26.491 1.00 52.31 80 ASP A O 1
ATO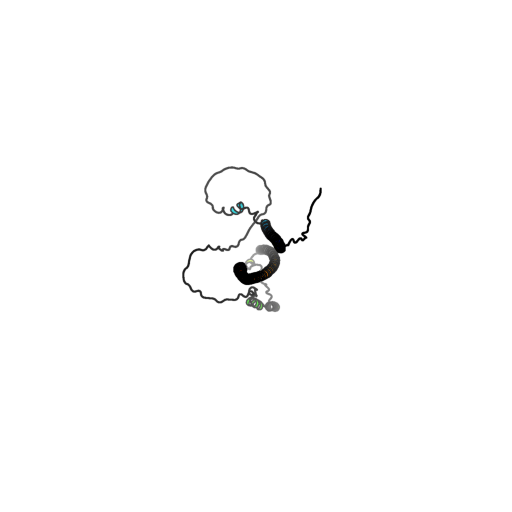M 633 N N . TYR A 1 81 ? -36.511 24.137 24.661 1.00 48.19 81 TYR A N 1
ATOM 634 C CA . TYR A 1 81 ? -35.476 25.129 24.992 1.00 48.19 81 TYR A CA 1
ATOM 635 C C . TYR A 1 81 ? -35.929 26.601 25.055 1.00 48.19 81 TYR A C 1
ATOM 637 O O . TYR A 1 81 ? -35.096 27.443 25.386 1.00 48.19 81 TYR A O 1
ATOM 645 N N . ASP A 1 82 ? -37.205 26.915 24.794 1.00 49.66 82 ASP A N 1
ATOM 646 C CA . ASP A 1 82 ? -37.703 28.301 24.635 1.00 49.66 82 ASP A CA 1
ATOM 647 C C . ASP A 1 82 ? -38.851 28.696 25.607 1.00 49.66 82 ASP A C 1
ATOM 649 O O . ASP A 1 82 ? -39.546 29.682 25.371 1.00 49.66 82 ASP A O 1
ATOM 653 N N . ASP A 1 83 ? -39.051 27.967 26.717 1.00 45.97 83 ASP A N 1
ATOM 654 C CA . ASP A 1 83 ? -40.073 28.284 27.744 1.00 45.97 83 ASP A CA 1
ATOM 655 C C . ASP A 1 83 ? -39.519 28.230 29.183 1.00 45.97 83 ASP A C 1
ATOM 657 O O . ASP A 1 83 ? -39.817 27.327 29.961 1.00 45.97 83 ASP A O 1
ATOM 661 N N . ASP A 1 84 ? -38.662 29.199 29.531 1.00 43.56 84 ASP A N 1
ATOM 662 C CA . ASP A 1 84 ? -38.277 29.483 30.929 1.00 43.56 84 ASP A CA 1
ATOM 663 C C . ASP A 1 84 ? -37.899 30.974 31.117 1.00 43.56 84 ASP A C 1
ATOM 665 O O . ASP A 1 84 ? -36.899 31.346 31.738 1.00 43.56 84 ASP A O 1
ATOM 669 N N . THR A 1 85 ? -38.656 31.884 30.486 1.00 40.81 85 THR A N 1
ATOM 670 C CA . THR A 1 85 ? -38.527 33.344 30.674 1.00 40.81 85 THR A CA 1
ATOM 671 C C . THR A 1 85 ? -39.867 34.040 30.443 1.00 40.81 85 THR A C 1
ATOM 673 O O . THR A 1 85 ? -40.236 34.349 29.313 1.00 40.81 85 THR A O 1
ATOM 676 N N . GLU A 1 86 ? -40.578 34.354 31.528 1.00 37.09 86 GLU A N 1
ATOM 677 C CA . GLU A 1 86 ? -41.734 35.256 31.481 1.00 37.09 86 GLU A CA 1
ATOM 678 C C . GLU A 1 86 ? -41.319 36.709 31.188 1.00 37.09 86 GLU A C 1
ATOM 680 O O . GLU A 1 86 ? -40.463 37.273 31.879 1.00 37.09 86 GLU A O 1
ATOM 685 N N . PRO A 1 87 ? -42.021 37.368 30.251 1.00 42.38 87 PRO A N 1
ATOM 686 C CA . PRO A 1 87 ? -42.393 38.765 30.443 1.00 42.38 87 PRO A CA 1
ATOM 687 C C . PRO A 1 87 ? -43.912 38.977 30.304 1.00 42.38 87 PRO A C 1
ATOM 689 O O . PRO A 1 87 ? -44.445 39.192 29.215 1.00 42.38 87 PRO A O 1
ATOM 692 N N . ASN A 1 88 ? -44.602 38.994 31.444 1.00 39.38 88 ASN A N 1
ATOM 693 C CA . ASN A 1 88 ? -45.982 39.458 31.631 1.00 39.38 88 ASN A CA 1
ATOM 694 C C . ASN A 1 88 ? -46.375 40.678 30.754 1.00 39.38 88 ASN A C 1
ATOM 696 O O . ASN A 1 88 ? -46.029 41.813 31.089 1.00 39.38 88 ASN A O 1
ATOM 700 N N . THR A 1 89 ? -47.170 40.459 29.692 1.00 34.78 89 THR A N 1
ATOM 701 C CA . THR A 1 89 ? -48.036 41.488 29.071 1.00 34.78 89 THR A CA 1
ATOM 702 C C . THR A 1 89 ? -49.343 40.926 28.474 1.00 34.78 89 THR A C 1
ATOM 704 O O . THR A 1 89 ? -49.352 40.192 27.495 1.00 34.78 89 THR A O 1
ATOM 707 N N . ASP A 1 90 ? -50.458 41.341 29.082 1.00 34.03 90 ASP A N 1
ATOM 708 C CA . ASP A 1 90 ? -51.825 41.554 28.556 1.00 34.03 90 ASP A CA 1
ATOM 709 C C . ASP A 1 90 ? -52.067 41.394 27.015 1.00 34.03 90 ASP A C 1
ATOM 711 O O . ASP A 1 90 ? -51.570 42.219 26.247 1.00 34.03 90 ASP A O 1
ATOM 715 N N . ARG A 1 91 ? -52.927 40.439 26.566 1.00 36.41 91 ARG A N 1
ATOM 716 C CA . ARG A 1 91 ? -54.233 40.674 25.851 1.00 36.41 91 ARG A CA 1
ATOM 717 C C . ARG A 1 91 ? -54.856 39.518 25.022 1.00 36.41 91 ARG A C 1
ATOM 719 O O . ARG A 1 91 ? -54.229 38.899 24.177 1.00 36.41 91 ARG A O 1
ATOM 726 N N . SER A 1 92 ? -56.188 39.420 25.172 1.00 33.41 92 SER A N 1
ATOM 727 C CA . SER A 1 92 ? -57.249 39.082 24.183 1.00 33.41 92 SER A CA 1
ATOM 728 C C . SER A 1 92 ? -57.309 37.738 23.416 1.00 33.41 92 SER A C 1
ATOM 730 O O . SER A 1 92 ? -56.577 37.505 22.464 1.00 33.41 92 SER A O 1
ATOM 732 N N . HIS A 1 93 ? -58.371 36.978 23.730 1.00 38.72 93 HIS A N 1
ATOM 733 C CA . HIS A 1 93 ? -59.325 36.276 22.839 1.00 38.72 93 HIS A CA 1
ATOM 734 C C . HIS A 1 93 ? -58.993 36.006 21.352 1.00 38.72 93 HIS A C 1
ATOM 736 O O . HIS A 1 93 ? -58.872 36.937 20.558 1.00 38.72 93 HIS A O 1
ATOM 742 N N . THR A 1 94 ? -59.185 34.748 20.924 1.00 35.72 94 THR A N 1
ATOM 743 C CA . THR A 1 94 ? -60.163 34.362 19.866 1.00 35.72 94 THR A CA 1
ATOM 744 C C . THR A 1 94 ? -60.439 32.842 19.889 1.00 35.72 94 THR A C 1
ATOM 746 O O . THR A 1 94 ? -59.934 32.139 20.765 1.00 35.72 94 THR A O 1
ATOM 749 N N . ASP A 1 95 ? -61.326 32.342 19.020 1.00 32.34 95 ASP A N 1
ATOM 750 C CA . ASP A 1 95 ? -62.069 31.089 19.228 1.00 32.34 95 ASP A CA 1
ATOM 751 C C . ASP A 1 95 ? -61.537 29.793 18.563 1.00 32.34 95 ASP A C 1
ATOM 753 O O . ASP A 1 95 ? -60.878 29.783 17.528 1.00 32.34 95 ASP A O 1
ATOM 757 N N . ARG A 1 96 ? -61.943 28.680 19.197 1.00 29.94 96 ARG A N 1
ATOM 758 C CA . ARG A 1 96 ? -62.374 27.349 18.681 1.00 29.94 96 ARG A CA 1
ATOM 759 C C . ARG A 1 96 ? -62.717 27.219 17.163 1.00 29.94 96 ARG A C 1
ATOM 761 O O . ARG A 1 96 ? -63.135 28.216 16.587 1.00 29.94 96 ARG A O 1
ATOM 768 N N . PRO A 1 97 ? -62.789 25.988 16.560 1.00 44.44 97 PRO A N 1
ATOM 769 C CA . PRO A 1 97 ? -62.828 24.656 17.209 1.00 44.44 97 PRO A CA 1
ATOM 770 C C . PRO A 1 97 ? -62.098 23.450 16.529 1.00 44.44 97 PRO A C 1
ATOM 772 O O . PRO A 1 97 ? -61.927 23.370 15.322 1.00 44.44 97 PRO A O 1
ATOM 775 N N . SER A 1 98 ? -61.836 22.418 17.345 1.00 32.28 98 SER A N 1
ATOM 776 C CA . SER A 1 98 ? -61.922 20.956 17.077 1.00 32.28 98 SER A CA 1
ATOM 777 C C . SER A 1 98 ? -61.473 20.296 15.752 1.00 32.28 98 SER A C 1
ATOM 779 O O . SER A 1 98 ? -62.090 20.471 14.705 1.00 32.28 98 SER A O 1
ATOM 781 N N . SER A 1 99 ? -60.706 19.209 15.905 1.00 37.09 99 SER A N 1
ATOM 782 C CA . SER A 1 99 ? -61.124 17.889 15.390 1.00 37.09 99 SER A CA 1
ATOM 783 C C . SER A 1 99 ? -60.760 16.773 16.394 1.00 37.09 99 SER A C 1
ATOM 785 O O . SER A 1 99 ? -60.067 17.035 17.378 1.00 37.09 99 SER A O 1
ATOM 787 N N . LYS A 1 100 ? -61.292 15.552 16.220 1.00 33.06 100 LYS A N 1
ATOM 788 C CA . LYS A 1 100 ? -61.038 14.391 17.099 1.00 33.06 100 LYS A CA 1
ATOM 789 C C . LYS A 1 100 ? -60.613 13.166 16.285 1.00 33.06 100 LYS A C 1
ATOM 791 O O . LYS A 1 100 ? -61.433 12.640 15.542 1.00 33.06 100 LYS A O 1
ATOM 796 N N . THR A 1 101 ? -59.455 12.599 16.602 1.00 34.78 101 THR A N 1
ATOM 797 C CA . THR A 1 101 ? -59.201 11.147 16.541 1.00 34.78 101 THR A CA 1
ATOM 798 C C . THR A 1 101 ? -58.223 10.804 17.652 1.00 34.78 101 THR A C 1
ATOM 800 O O . THR A 1 101 ? -57.189 11.453 17.768 1.00 34.78 101 THR A O 1
ATOM 803 N N . GLY A 1 102 ? -58.543 9.816 18.486 1.00 31.80 102 GLY A N 1
ATOM 804 C CA . GLY A 1 102 ? -57.674 9.400 19.583 1.00 31.80 102 GLY A CA 1
ATOM 805 C C . GLY A 1 102 ? -57.307 7.928 19.484 1.00 31.80 102 GLY A C 1
ATOM 806 O O . GLY A 1 102 ? -58.143 7.104 19.124 1.00 31.80 102 GLY A O 1
ATOM 807 N N . SER A 1 103 ? -56.089 7.603 19.904 1.00 36.31 103 SER A N 1
ATOM 808 C CA . SER A 1 103 ? -55.763 6.303 20.485 1.00 36.31 103 SER A CA 1
ATOM 809 C C . SER A 1 103 ? -54.944 6.538 21.755 1.00 36.31 103 SER A C 1
ATOM 811 O O . SER A 1 103 ? -54.281 7.567 21.886 1.00 36.31 103 SER A O 1
ATOM 813 N N . ARG A 1 104 ? -55.048 5.631 22.729 1.00 32.16 104 ARG A N 1
ATOM 814 C CA . ARG A 1 104 ? -54.431 5.760 24.056 1.00 32.16 104 ARG A CA 1
ATOM 815 C C . ARG A 1 104 ? -53.630 4.508 24.394 1.00 32.16 104 ARG A C 1
ATOM 817 O O . ARG A 1 104 ? -54.219 3.452 24.595 1.00 32.16 104 ARG A O 1
ATOM 824 N N . THR A 1 105 ? -52.333 4.672 24.613 1.00 38.31 105 THR A N 1
ATOM 825 C CA . THR A 1 105 ? -51.482 3.747 25.381 1.00 38.31 105 THR A CA 1
ATOM 826 C C . THR A 1 105 ? -50.603 4.587 26.307 1.00 38.31 105 THR A C 1
ATOM 828 O O . THR A 1 105 ? -50.101 5.622 25.877 1.00 38.31 105 THR A O 1
ATOM 831 N N . SER A 1 106 ? -50.489 4.226 27.590 1.00 32.38 106 SER A N 1
ATOM 832 C CA . SER A 1 106 ? -50.097 5.195 28.630 1.00 32.38 106 SER A CA 1
ATOM 833 C C . SER A 1 106 ? -49.235 4.633 29.769 1.00 32.38 106 SER A C 1
ATOM 835 O O . SER A 1 106 ? -49.733 3.873 30.598 1.00 32.38 106 SER A O 1
ATOM 837 N N . SER A 1 107 ? -47.999 5.128 29.865 1.00 41.06 107 SER A N 1
ATOM 838 C CA . SER A 1 107 ? -47.068 5.055 31.011 1.00 41.06 107 SER A CA 1
ATOM 839 C C . SER A 1 107 ? -45.922 6.047 30.723 1.00 41.06 107 SER A C 1
ATOM 841 O O . SER A 1 107 ? -45.340 5.936 29.650 1.00 41.06 107 SER A O 1
ATOM 843 N N . LYS A 1 108 ? -45.581 7.098 31.489 1.00 32.56 108 LYS A N 1
ATOM 844 C CA . LYS A 1 108 ? -45.682 7.422 32.934 1.00 32.56 108 LYS A CA 1
ATOM 845 C C . LYS A 1 108 ? -44.738 6.549 33.797 1.00 32.56 108 LYS A C 1
ATOM 847 O O . LYS A 1 108 ? -45.004 5.359 33.881 1.00 32.56 108 LYS A O 1
ATOM 852 N N . VAL A 1 109 ? -43.694 7.058 34.485 1.00 36.78 109 VAL A N 1
ATOM 853 C CA . VAL A 1 109 ? -43.053 8.411 34.524 1.00 36.78 109 VAL A CA 1
ATOM 854 C C . VAL A 1 109 ? -41.661 8.354 35.216 1.00 36.78 109 VAL A C 1
ATOM 856 O O . VAL A 1 109 ? -41.315 7.298 35.736 1.00 36.78 109 VAL A O 1
ATOM 859 N N . THR A 1 110 ? -40.947 9.496 35.316 1.00 38.06 110 THR A N 1
ATOM 860 C CA . THR A 1 110 ? -39.708 9.784 36.114 1.00 38.06 110 THR A CA 1
ATOM 861 C C . THR A 1 110 ? -38.422 9.053 35.670 1.00 38.06 110 THR A C 1
ATOM 863 O O . THR A 1 110 ? -38.466 7.866 35.385 1.00 38.06 110 THR A O 1
ATOM 866 N N . ASN A 1 111 ? -37.266 9.704 35.441 1.00 38.47 111 ASN A N 1
ATOM 867 C CA . ASN A 1 111 ? -36.463 10.690 36.215 1.00 38.47 111 ASN A CA 1
ATOM 868 C C . ASN A 1 111 ? -35.708 10.046 37.400 1.00 38.47 111 ASN A C 1
ATOM 870 O O . ASN A 1 111 ? -36.315 9.295 38.152 1.00 38.47 111 ASN A O 1
ATOM 874 N N . HIS A 1 112 ? -34.427 10.319 37.692 1.00 38.91 112 HIS A N 1
ATOM 875 C CA . HIS A 1 112 ? -33.398 11.200 37.084 1.00 38.91 112 HIS A CA 1
ATOM 876 C C . HIS A 1 112 ? -32.175 10.325 36.621 1.00 38.91 112 HIS A C 1
ATOM 878 O O . HIS A 1 112 ? -32.382 9.138 36.398 1.00 38.91 112 HIS A O 1
ATOM 884 N N . THR A 1 113 ? -30.914 10.734 36.367 1.00 37.34 113 THR A N 1
ATOM 885 C CA . THR A 1 113 ? -30.115 11.945 36.687 1.00 37.34 113 THR A CA 1
ATOM 886 C C . THR A 1 113 ? -28.924 12.109 35.713 1.00 37.34 113 THR A C 1
ATOM 888 O O . THR A 1 113 ? -28.575 11.190 34.978 1.00 37.34 113 THR A O 1
ATOM 891 N N . ARG A 1 114 ? -28.280 13.285 35.723 1.00 40.62 114 ARG A N 1
ATOM 892 C CA . ARG A 1 114 ? -27.180 13.737 34.840 1.00 40.62 114 ARG A CA 1
ATOM 893 C C . ARG A 1 114 ? -25.850 13.869 35.608 1.00 40.62 114 ARG A C 1
ATOM 895 O O . ARG A 1 114 ? -25.888 14.296 36.759 1.00 40.62 114 ARG A O 1
ATOM 902 N N . PRO A 1 115 ? -24.683 13.656 34.970 1.00 44.56 115 PRO A N 1
ATOM 903 C CA . PRO A 1 115 ? -23.436 14.318 35.355 1.00 44.56 115 PRO A CA 1
ATOM 904 C C . PRO A 1 115 ? -22.992 15.366 34.315 1.00 44.56 115 PRO A C 1
ATOM 906 O O . PRO A 1 115 ? -23.300 15.278 33.128 1.00 44.56 115 PRO A O 1
ATOM 909 N N . HIS A 1 116 ? -22.260 16.380 34.774 1.00 35.94 116 HIS A N 1
ATOM 910 C CA . HIS A 1 116 ? -21.736 17.486 33.966 1.00 35.94 116 HIS A CA 1
ATOM 911 C C . HIS A 1 116 ? -20.227 17.296 33.759 1.00 35.94 116 HIS A C 1
ATOM 913 O O . HIS A 1 116 ? -19.529 17.027 34.733 1.00 35.94 116 HIS A O 1
ATOM 919 N N . SER A 1 117 ? -19.694 17.548 32.559 1.00 38.19 117 SER A N 1
ATOM 920 C CA . SER A 1 117 ? -18.363 18.164 32.460 1.00 38.19 117 SER A CA 1
ATOM 921 C C . SER A 1 117 ? -18.124 18.873 31.130 1.00 38.19 117 SER A C 1
ATOM 923 O O . SER A 1 117 ? -18.335 18.336 30.047 1.00 38.19 117 SER A O 1
ATOM 925 N N . THR A 1 118 ? -17.642 20.100 31.261 1.00 35.41 118 THR A N 1
ATOM 926 C CA . THR A 1 118 ? -16.915 20.887 30.266 1.00 35.41 118 THR A CA 1
ATOM 927 C C . THR A 1 118 ? -15.794 20.119 29.562 1.00 35.41 118 THR A C 1
ATOM 929 O O . THR A 1 118 ? -14.951 19.516 30.222 1.00 35.41 118 THR A O 1
ATOM 932 N N . ASN A 1 119 ? -15.632 20.357 28.257 1.00 34.75 119 ASN A N 1
ATOM 933 C CA . ASN A 1 119 ? -14.452 21.103 27.803 1.00 34.75 119 ASN A CA 1
ATOM 934 C C . ASN A 1 119 ? -14.662 21.781 26.441 1.00 34.75 119 ASN A C 1
ATOM 936 O O . ASN A 1 119 ? -15.429 21.316 25.603 1.00 34.75 119 ASN A O 1
ATOM 940 N N . GLN A 1 120 ? -14.005 22.926 26.254 1.00 39.97 120 GLN A N 1
ATOM 941 C CA . GLN A 1 120 ? -14.184 23.800 25.091 1.00 39.97 120 GLN A CA 1
ATOM 942 C C . GLN A 1 120 ? -13.297 23.372 23.914 1.00 39.97 120 GLN A C 1
ATOM 944 O O . GLN A 1 120 ? -12.143 22.983 24.100 1.00 39.97 120 GLN A O 1
ATOM 949 N N . SER A 1 121 ? -13.815 23.506 22.690 1.00 37.53 121 SER A N 1
ATOM 950 C CA . SER A 1 121 ? -13.010 23.357 21.472 1.00 37.53 121 SER A CA 1
ATOM 951 C C . SER A 1 121 ? -12.182 24.611 21.169 1.00 37.53 121 SER A C 1
ATOM 953 O O . SER A 1 121 ? -12.518 25.731 21.544 1.00 37.53 121 SER A O 1
ATOM 955 N N . ARG A 1 122 ? -11.050 24.389 20.501 1.00 36.38 122 ARG A N 1
ATOM 956 C CA . ARG A 1 122 ? -9.914 25.313 20.364 1.00 36.38 122 ARG A CA 1
ATOM 957 C C . ARG A 1 122 ? -10.068 26.258 19.152 1.00 36.38 122 ARG A C 1
ATOM 959 O O . ARG A 1 122 ? -10.470 25.785 18.091 1.00 36.38 122 ARG A O 1
ATOM 966 N N . PRO A 1 123 ? -9.715 27.557 19.257 1.00 42.94 123 PRO A N 1
ATOM 967 C CA . PRO A 1 123 ? -9.904 28.529 18.174 1.00 42.94 123 PRO A CA 1
ATOM 968 C C . PRO A 1 123 ? -8.854 28.413 17.043 1.00 42.94 123 PRO A C 1
ATOM 970 O O . PRO A 1 123 ? -7.757 27.888 17.266 1.00 42.94 123 PRO A O 1
ATOM 973 N N . PRO A 1 124 ? -9.155 28.932 15.832 1.00 41.47 124 PRO A N 1
ATOM 974 C CA . PRO A 1 124 ? -8.259 28.893 14.675 1.00 41.47 124 PRO A CA 1
ATOM 975 C C . PRO A 1 124 ? -7.112 29.920 14.739 1.00 41.47 124 PRO A C 1
ATOM 977 O O . PRO A 1 124 ? -7.173 30.939 15.424 1.00 41.47 124 PRO A O 1
ATOM 980 N N . SER A 1 125 ? -6.046 29.655 13.983 1.00 35.44 125 SER A N 1
ATOM 981 C CA . SER A 1 125 ? -4.766 30.377 14.034 1.00 35.44 125 SER A CA 1
ATOM 982 C C . SER A 1 125 ? -4.674 31.622 13.141 1.00 35.44 125 SER A C 1
ATOM 984 O O . SER A 1 125 ? -5.046 31.548 11.967 1.00 35.44 125 SER A O 1
ATOM 986 N N . LYS A 1 126 ? -3.995 32.688 13.608 1.00 36.88 126 LYS A N 1
ATOM 987 C CA . LYS A 1 126 ? -3.277 33.655 12.743 1.00 36.88 126 LYS A CA 1
ATOM 988 C C . LYS A 1 126 ? -2.268 34.541 13.514 1.00 36.88 126 LYS A C 1
ATOM 990 O O . LYS A 1 126 ? -2.495 34.869 14.666 1.00 36.88 126 LYS A O 1
ATOM 995 N N . VAL A 1 127 ? -1.209 34.973 12.807 1.00 35.75 127 VAL A N 1
ATOM 996 C CA . VAL A 1 127 ? -0.237 36.061 13.125 1.00 35.75 127 VAL A CA 1
ATOM 997 C C . VAL A 1 127 ? 0.908 35.813 14.151 1.00 35.75 127 VAL A C 1
ATOM 999 O O . VAL A 1 127 ? 0.726 35.885 15.353 1.00 35.75 127 VAL A O 1
ATOM 1002 N N . LYS A 1 128 ? 2.125 35.671 13.584 1.00 35.56 128 LYS A N 1
ATOM 1003 C CA . LYS A 1 128 ? 3.472 36.215 13.941 1.00 35.56 128 LYS A CA 1
ATOM 1004 C C . LYS A 1 128 ? 4.087 36.101 15.370 1.00 35.56 128 LYS A C 1
ATOM 1006 O O . LYS A 1 128 ? 3.497 36.412 16.390 1.00 35.56 128 LYS A O 1
ATOM 1011 N N . ARG A 1 129 ? 5.397 35.782 15.353 1.00 31.34 129 ARG A N 1
ATOM 1012 C CA . ARG A 1 129 ? 6.463 35.929 16.389 1.00 31.34 129 ARG A CA 1
ATOM 1013 C C . ARG A 1 129 ? 6.552 37.374 16.958 1.00 31.34 129 ARG A C 1
ATOM 1015 O O . ARG A 1 129 ? 6.195 38.269 16.191 1.00 31.34 129 ARG A O 1
ATOM 1022 N N . PRO A 1 130 ? 7.117 37.641 18.176 1.00 40.31 130 PRO A N 1
ATOM 1023 C CA . PRO A 1 130 ? 8.464 37.158 18.562 1.00 40.31 130 PRO A CA 1
ATOM 1024 C C . PRO A 1 130 ? 8.847 36.916 20.058 1.00 40.31 130 PRO A C 1
ATOM 1026 O O . PRO A 1 130 ? 8.140 37.253 20.995 1.00 40.31 130 PRO A O 1
ATOM 1029 N N . THR A 1 131 ? 10.090 36.413 20.204 1.00 34.00 131 THR A N 1
ATOM 1030 C CA . THR A 1 131 ? 11.089 36.583 21.301 1.00 34.00 131 THR A CA 1
ATOM 1031 C C . THR A 1 131 ? 10.991 35.881 22.677 1.00 34.00 131 THR A C 1
ATOM 1033 O O . THR A 1 131 ? 10.157 36.182 23.515 1.00 34.00 131 THR A O 1
ATOM 1036 N N . SER A 1 132 ? 12.038 35.068 22.924 1.00 35.88 132 SER A N 1
ATOM 1037 C CA . SER A 1 132 ? 12.799 34.846 24.179 1.00 35.88 132 SER A CA 1
ATOM 1038 C C . SER A 1 132 ? 12.128 34.296 25.453 1.00 35.88 132 SER A C 1
ATOM 1040 O O . SER A 1 132 ? 11.613 35.043 26.276 1.00 35.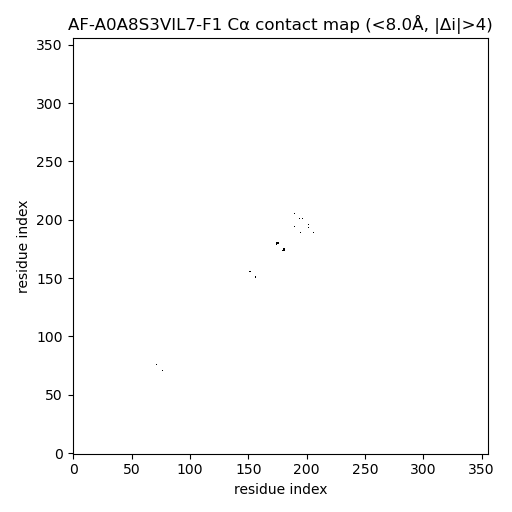88 132 SER A O 1
ATOM 1042 N N . GLY A 1 133 ? 12.379 33.006 25.717 1.00 34.41 133 GLY A N 1
ATOM 1043 C CA . GLY A 1 133 ? 12.333 32.360 27.037 1.00 34.41 133 GLY A CA 1
ATOM 1044 C C . GLY A 1 133 ? 13.017 30.982 26.975 1.00 34.41 133 GLY A C 1
ATOM 1045 O O . GLY A 1 133 ? 12.834 30.264 25.994 1.00 34.41 133 GLY A O 1
ATOM 1046 N N . LYS A 1 134 ? 13.856 30.615 27.959 1.00 46.03 134 LYS A N 1
ATOM 1047 C CA . LYS A 1 134 ? 14.586 29.324 27.969 1.00 46.03 134 LYS A CA 1
ATOM 1048 C C . LYS A 1 134 ? 13.741 28.221 28.636 1.00 46.03 134 LYS A C 1
ATOM 1050 O O . LYS A 1 134 ? 13.326 28.435 29.772 1.00 46.03 134 LYS A O 1
ATOM 1055 N N . PRO A 1 135 ? 13.556 27.033 28.028 1.00 36.88 135 PRO A N 1
ATOM 1056 C CA . PRO A 1 135 ? 12.956 25.889 28.711 1.00 36.88 135 PRO A CA 1
ATOM 1057 C C . PRO A 1 135 ? 14.002 25.077 29.497 1.00 36.88 135 PRO A C 1
ATOM 1059 O O . PRO A 1 135 ? 15.084 24.774 28.990 1.00 36.88 135 PRO A O 1
ATOM 1062 N N . LEU A 1 136 ? 13.655 24.673 30.720 1.00 41.94 136 LEU A N 1
ATOM 1063 C CA . LEU A 1 136 ? 14.377 23.656 31.492 1.00 41.94 136 LEU A CA 1
ATOM 1064 C C . LEU A 1 136 ? 13.784 22.265 31.215 1.00 41.94 136 LEU A C 1
ATOM 1066 O O . LEU A 1 136 ? 12.577 22.118 31.038 1.00 41.94 136 LEU A O 1
ATOM 1070 N N . ARG A 1 137 ? 14.635 21.233 31.193 1.00 43.00 137 ARG A N 1
ATOM 1071 C CA . ARG A 1 137 ? 14.228 19.825 31.037 1.00 43.00 137 ARG A CA 1
ATOM 1072 C C . ARG A 1 137 ? 13.900 19.182 32.389 1.00 43.00 137 ARG A C 1
ATOM 1074 O O . ARG A 1 137 ? 14.761 19.209 33.267 1.00 43.00 137 ARG A O 1
ATOM 1081 N N . PRO A 1 138 ? 12.802 18.422 32.485 1.00 38.47 138 PRO A N 1
ATOM 1082 C CA . PRO A 1 138 ? 12.753 17.187 33.263 1.00 38.47 138 PRO A CA 1
ATOM 1083 C C . PRO A 1 138 ? 13.316 16.003 32.448 1.00 38.47 138 PRO A C 1
ATOM 1085 O O . PRO A 1 138 ? 13.432 16.069 31.221 1.00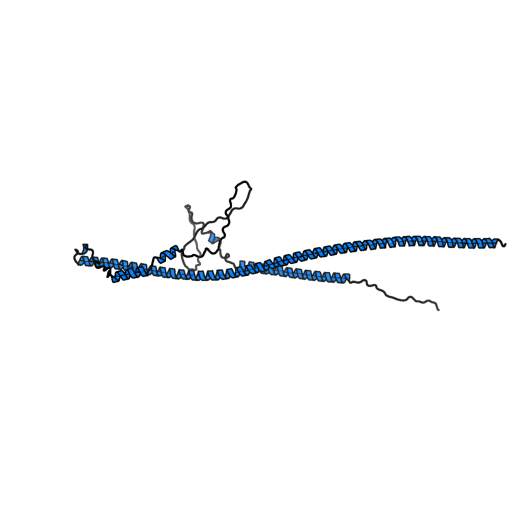 38.47 138 PRO A O 1
ATOM 1088 N N . LYS A 1 139 ? 13.683 14.906 33.121 1.00 38.62 139 LYS A N 1
ATOM 1089 C CA . LYS A 1 139 ? 14.042 13.627 32.475 1.00 38.62 139 LYS A CA 1
ATOM 1090 C C . LYS A 1 139 ? 12.813 12.718 32.348 1.00 38.62 139 LYS A C 1
ATOM 1092 O O . LYS A 1 139 ? 11.843 12.872 33.079 1.00 38.62 139 LYS A O 1
ATOM 1097 N N . SER A 1 140 ? 12.888 11.759 31.431 1.00 41.38 140 SER A N 1
ATOM 1098 C CA . SER A 1 140 ? 11.868 10.735 31.203 1.00 41.38 140 SER A CA 1
ATOM 1099 C C . SER A 1 140 ? 11.706 9.781 32.393 1.00 41.38 140 SER A C 1
ATOM 1101 O O . SER A 1 140 ? 12.653 9.097 32.780 1.00 41.38 140 SER A O 1
ATOM 1103 N N . GLY A 1 141 ? 10.481 9.675 32.911 1.00 34.78 141 GLY A N 1
ATOM 1104 C CA . GLY A 1 141 ? 10.021 8.492 33.642 1.00 34.78 141 GLY A CA 1
ATOM 1105 C C . GLY A 1 141 ? 9.502 7.439 32.657 1.00 34.78 141 GLY A C 1
ATOM 1106 O O . GLY A 1 141 ? 8.911 7.792 31.637 1.00 34.78 141 GLY A O 1
ATOM 1107 N N . LYS A 1 142 ? 9.738 6.153 32.933 1.00 41.44 142 LYS A N 1
ATOM 1108 C CA . LYS A 1 142 ? 9.153 5.040 32.166 1.00 41.44 142 LYS A CA 1
ATOM 1109 C C . LYS A 1 142 ? 7.829 4.644 32.820 1.00 41.44 142 LYS A C 1
ATOM 1111 O O . LYS A 1 142 ? 7.826 4.309 33.999 1.00 41.44 142 LYS A O 1
ATOM 1116 N N . SER A 1 143 ? 6.728 4.657 32.074 1.00 40.56 143 SER A N 1
ATOM 1117 C CA . SER A 1 143 ? 5.428 4.181 32.560 1.00 40.56 143 SER A CA 1
ATOM 1118 C C . SER A 1 143 ? 5.360 2.652 32.499 1.00 40.56 143 SER A C 1
ATOM 1120 O O . SER A 1 143 ? 5.112 2.082 31.435 1.00 40.56 143 SER A O 1
ATOM 1122 N N . ASN A 1 144 ? 5.585 1.986 33.632 1.00 41.56 144 ASN A N 1
ATOM 1123 C CA . ASN A 1 144 ? 5.327 0.552 33.768 1.00 41.56 144 ASN A CA 1
ATOM 1124 C C . ASN A 1 144 ? 3.812 0.317 33.861 1.00 41.56 144 ASN A C 1
ATOM 1126 O O . ASN A 1 144 ? 3.161 0.806 34.777 1.00 41.56 144 ASN A O 1
ATOM 1130 N N . LEU A 1 145 ? 3.250 -0.460 32.934 1.00 50.84 145 LEU A N 1
ATOM 1131 C CA . LEU A 1 145 ? 1.797 -0.645 32.795 1.00 50.84 145 LEU A CA 1
ATOM 1132 C C . LEU A 1 145 ? 1.174 -1.633 33.812 1.00 50.84 145 LEU A C 1
ATOM 1134 O O . LEU A 1 145 ? 0.039 -2.061 33.636 1.00 50.84 145 LEU A O 1
ATOM 1138 N N . ALA A 1 146 ? 1.918 -2.022 34.851 1.00 48.22 146 ALA A N 1
ATOM 1139 C CA . ALA A 1 146 ? 1.511 -3.027 35.842 1.00 48.22 146 ALA A CA 1
ATOM 1140 C C . ALA A 1 146 ? 0.819 -2.435 37.088 1.00 48.22 146 ALA A C 1
ATOM 1142 O O . ALA A 1 146 ? 0.195 -3.166 37.849 1.00 48.22 146 ALA A O 1
ATOM 1143 N N . ASP A 1 147 ? 0.898 -1.116 37.279 1.00 46.28 147 ASP A N 1
ATOM 1144 C CA . ASP A 1 147 ? 0.548 -0.409 38.525 1.00 46.28 147 ASP A CA 1
ATOM 1145 C C . ASP A 1 147 ? -0.968 -0.143 38.701 1.00 46.28 147 ASP A C 1
ATOM 1147 O O . ASP A 1 147 ? -1.383 0.775 39.396 1.00 46.28 147 ASP A O 1
ATOM 1151 N N . ASN A 1 148 ? -1.815 -0.913 38.006 1.00 47.72 148 ASN A N 1
ATOM 1152 C CA . ASN A 1 148 ? -3.286 -0.817 38.052 1.00 47.72 148 ASN A CA 1
ATOM 1153 C C . ASN A 1 148 ? -3.942 -2.101 38.599 1.00 47.72 148 ASN A C 1
ATOM 1155 O O . ASN A 1 148 ? -5.123 -2.357 38.370 1.00 47.72 148 ASN A O 1
ATOM 1159 N N . VAL A 1 149 ? -3.181 -2.914 39.336 1.00 61.81 149 VAL A N 1
ATOM 1160 C CA . VAL A 1 149 ? -3.729 -3.971 40.193 1.00 61.81 149 VAL A CA 1
ATOM 1161 C C . VAL A 1 149 ? -3.799 -3.417 41.610 1.00 61.81 149 VAL A C 1
ATOM 1163 O O . VAL A 1 149 ? -2.772 -3.060 42.181 1.00 61.81 149 VAL A O 1
ATOM 1166 N N . ALA A 1 150 ? -5.001 -3.348 42.181 1.00 55.12 150 ALA A N 1
ATOM 1167 C CA . ALA A 1 150 ? -5.195 -2.925 43.564 1.00 55.12 150 ALA A CA 1
ATOM 1168 C C . ALA A 1 150 ? -4.673 -4.004 44.528 1.00 55.12 150 ALA A C 1
ATOM 1170 O O . ALA A 1 150 ? -5.418 -4.883 44.960 1.00 55.12 150 ALA A O 1
ATOM 1171 N N . VAL A 1 151 ? -3.379 -3.945 44.841 1.00 59.38 151 VAL A N 1
ATOM 1172 C CA . VAL A 1 151 ? -2.792 -4.673 45.970 1.00 59.38 151 VAL A CA 1
ATOM 1173 C C . VAL A 1 151 ? -3.371 -4.061 47.252 1.00 59.38 151 VAL A C 1
ATOM 1175 O O . VAL A 1 151 ? -3.240 -2.848 47.432 1.00 59.38 151 VAL A O 1
ATOM 1178 N N . PRO A 1 152 ? -4.032 -4.837 48.132 1.00 56.59 152 PRO A N 1
ATOM 1179 C CA . PRO A 1 152 ? -4.453 -4.332 49.433 1.00 56.59 152 PRO A CA 1
ATOM 1180 C C . PRO A 1 152 ? -3.226 -3.865 50.218 1.00 56.59 152 PRO A C 1
ATOM 1182 O O . PRO A 1 152 ? -2.256 -4.610 50.332 1.00 56.59 152 PRO A O 1
ATOM 1185 N N . ASP A 1 153 ? -3.272 -2.638 50.732 1.00 56.94 153 ASP A N 1
ATOM 1186 C CA . ASP A 1 153 ? -2.183 -2.041 51.510 1.00 56.94 153 ASP A CA 1
ATOM 1187 C C . ASP A 1 153 ? -1.795 -2.968 52.680 1.00 56.94 153 ASP A C 1
ATOM 1189 O O . ASP A 1 153 ? -2.671 -3.463 53.399 1.00 56.94 153 ASP A O 1
ATOM 1193 N N . ASP A 1 154 ? -0.497 -3.205 52.899 1.00 57.25 154 ASP A N 1
ATOM 1194 C CA . ASP A 1 154 ? -0.009 -4.025 54.020 1.00 57.25 154 ASP A CA 1
ATOM 1195 C C . ASP A 1 154 ? -0.486 -3.465 55.375 1.00 57.25 154 ASP A C 1
ATOM 1197 O O . ASP A 1 154 ? -0.664 -4.212 56.340 1.00 57.25 154 ASP A O 1
ATOM 1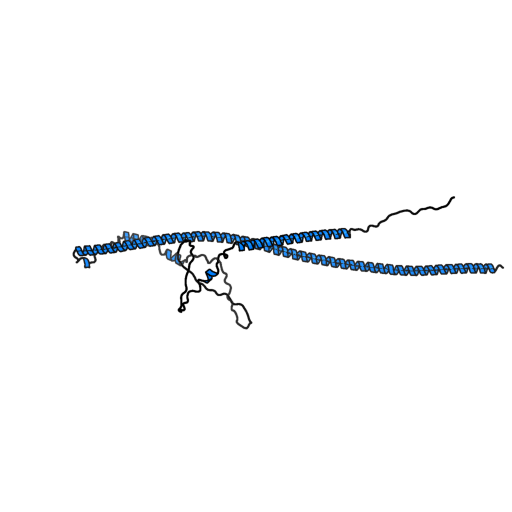201 N N . THR A 1 155 ? -0.796 -2.166 55.432 1.00 57.50 155 THR A N 1
ATOM 1202 C CA . THR A 1 155 ? -1.455 -1.501 56.566 1.00 57.50 155 THR A CA 1
ATOM 1203 C C . THR A 1 155 ? -2.845 -2.092 56.857 1.00 57.50 155 THR A C 1
ATOM 1205 O O . THR A 1 155 ? -3.193 -2.347 58.008 1.00 57.50 155 THR A O 1
ATOM 1208 N N . PHE A 1 156 ? -3.638 -2.383 55.820 1.00 55.69 156 PHE A N 1
ATOM 1209 C CA . PHE A 1 156 ? -4.969 -2.989 55.945 1.00 55.69 156 PHE A CA 1
ATOM 1210 C C . PHE A 1 156 ? -4.875 -4.473 56.345 1.00 55.69 156 PHE A C 1
ATOM 1212 O O . PHE A 1 156 ? -5.628 -4.949 57.196 1.00 55.69 156 PHE A O 1
ATOM 1219 N N . MET A 1 157 ? -3.894 -5.195 55.791 1.00 58.62 157 MET A N 1
ATOM 1220 C CA . MET A 1 157 ? -3.624 -6.602 56.122 1.00 58.62 157 MET A CA 1
ATOM 1221 C C . MET A 1 157 ? -3.038 -6.800 57.532 1.00 58.62 157 MET A C 1
ATOM 1223 O O . MET A 1 157 ? -3.265 -7.839 58.154 1.00 58.62 157 MET A O 1
ATOM 1227 N N . THR A 1 158 ? -2.295 -5.824 58.061 1.00 57.72 158 THR A N 1
ATOM 1228 C CA . THR A 1 158 ? -1.789 -5.855 59.446 1.00 57.72 158 THR A CA 1
ATOM 1229 C C . THR A 1 158 ? -2.860 -5.477 60.463 1.00 57.72 158 THR A C 1
ATOM 1231 O O . THR A 1 158 ? -2.977 -6.165 61.473 1.00 57.72 158 THR A O 1
ATOM 1234 N N . GLN A 1 159 ? -3.722 -4.496 60.177 1.00 55.19 159 GLN A N 1
ATOM 1235 C CA . GLN A 1 159 ? -4.797 -4.095 61.096 1.00 55.19 159 GLN A CA 1
ATOM 1236 C C . GLN A 1 159 ? -5.810 -5.228 61.379 1.00 55.19 159 GLN A C 1
ATOM 1238 O O . GLN A 1 159 ? -6.366 -5.302 62.473 1.00 55.19 159 GLN A O 1
ATOM 1243 N N . PHE A 1 160 ? -5.988 -6.169 60.442 1.00 54.88 160 PHE A N 1
ATOM 1244 C CA . PHE A 1 160 ? -6.768 -7.398 60.658 1.00 54.88 160 PHE A CA 1
ATOM 1245 C C . PHE A 1 160 ? -6.037 -8.498 61.454 1.00 54.88 160 PHE A C 1
ATOM 1247 O O . PHE A 1 160 ? -6.698 -9.373 62.009 1.00 54.88 160 PHE A O 1
ATOM 1254 N N . ARG A 1 161 ? -4.698 -8.481 61.545 1.00 58.00 161 ARG A N 1
ATOM 1255 C CA . ARG A 1 161 ? -3.929 -9.469 62.334 1.00 58.00 161 ARG A CA 1
ATOM 1256 C C . ARG A 1 161 ? -3.999 -9.223 63.838 1.00 58.00 161 ARG A C 1
ATOM 1258 O O . ARG A 1 161 ? -3.917 -10.182 64.605 1.00 58.00 161 ARG A O 1
ATOM 1265 N N . ASP A 1 162 ? -4.173 -7.971 64.253 1.00 56.41 162 ASP A N 1
ATOM 1266 C CA . ASP A 1 162 ? -4.332 -7.623 65.667 1.00 56.41 162 ASP A CA 1
ATOM 1267 C C . ASP A 1 162 ? -5.725 -7.998 66.205 1.00 56.41 162 ASP A C 1
ATOM 1269 O O . ASP A 1 162 ? -5.870 -8.284 67.397 1.00 56.41 162 ASP A O 1
ATOM 1273 N N . PHE A 1 163 ? -6.731 -8.106 65.326 1.00 59.94 163 PHE A N 1
ATOM 1274 C CA . PHE A 1 163 ? -8.077 -8.591 65.653 1.00 59.94 163 PHE A CA 1
ATOM 1275 C C . PHE A 1 163 ? -8.129 -10.130 65.731 1.00 59.94 163 PHE A C 1
ATOM 1277 O O . PHE A 1 163 ? -8.860 -10.806 65.006 1.00 59.94 163 PHE A O 1
ATOM 1284 N N . ASN A 1 164 ? -7.308 -10.708 66.610 1.00 73.44 164 ASN A N 1
ATOM 1285 C CA . ASN A 1 164 ? -7.278 -12.150 66.838 1.00 73.44 164 ASN A CA 1
ATOM 1286 C C . ASN A 1 164 ? -8.573 -12.604 67.540 1.00 73.44 164 ASN A C 1
ATOM 1288 O O . ASN A 1 164 ? -8.777 -12.335 68.726 1.00 73.44 164 ASN A O 1
ATOM 1292 N N . ILE A 1 165 ? -9.427 -13.311 66.795 1.00 75.69 165 ILE A N 1
ATOM 1293 C CA . ILE A 1 165 ? -10.744 -13.754 67.263 1.00 75.69 165 ILE A CA 1
ATOM 1294 C C . ILE A 1 165 ? -10.646 -14.777 68.405 1.00 75.69 165 ILE A C 1
ATOM 1296 O O . ILE A 1 165 ? -11.476 -14.743 69.310 1.00 75.69 165 ILE A O 1
ATOM 1300 N N . ASP A 1 166 ? -9.594 -15.602 68.432 1.00 76.06 166 ASP A N 1
ATOM 1301 C CA . ASP A 1 166 ? -9.350 -16.601 69.480 1.00 76.06 166 ASP A CA 1
ATOM 1302 C C . ASP A 1 166 ? -9.101 -15.925 70.837 1.00 76.06 166 ASP A C 1
ATOM 1304 O O . ASP A 1 166 ? -9.625 -16.363 71.857 1.00 76.06 166 ASP A O 1
ATOM 1308 N N . LYS A 1 167 ? -8.377 -14.793 70.864 1.00 78.50 167 LYS A N 1
ATOM 1309 C CA . LYS A 1 167 ? -8.209 -13.981 72.086 1.00 78.50 167 LYS A CA 1
ATOM 1310 C C . LYS A 1 167 ? -9.539 -13.426 72.587 1.00 78.50 167 LYS A C 1
ATOM 1312 O O . LYS A 1 167 ? -9.752 -13.371 73.796 1.00 78.50 167 LYS A O 1
ATOM 1317 N N . THR A 1 168 ? -10.416 -12.993 71.682 1.00 77.31 168 THR A N 1
ATOM 1318 C CA . THR A 1 168 ? -11.748 -12.489 72.045 1.00 77.31 168 THR A CA 1
ATOM 1319 C C . THR A 1 168 ? -12.619 -13.615 72.595 1.00 77.31 168 THR A C 1
ATOM 1321 O O . THR A 1 168 ? -13.222 -13.442 73.652 1.00 77.31 168 THR A O 1
ATOM 1324 N N . VAL A 1 169 ? -12.619 -14.780 71.940 1.00 78.94 169 VAL A N 1
ATOM 1325 C CA . VAL A 1 169 ? -13.338 -15.983 72.383 1.00 78.94 169 VAL A CA 1
ATOM 1326 C C . VAL A 1 169 ? -12.836 -16.445 73.751 1.00 78.94 169 VAL A C 1
ATOM 1328 O O . VAL A 1 169 ? -13.629 -16.461 74.684 1.00 78.94 169 VAL A O 1
ATOM 1331 N N . SER A 1 170 ? -11.533 -16.672 73.945 1.00 83.69 170 SER A N 1
ATOM 1332 C CA . SER A 1 170 ? -10.996 -17.104 75.247 1.00 83.69 170 SER A CA 1
ATOM 1333 C C . SER A 1 170 ? -11.174 -16.076 76.373 1.00 83.69 170 SER A C 1
ATOM 1335 O O . SER A 1 170 ? -11.195 -16.448 77.546 1.00 83.69 170 SER A O 1
ATOM 1337 N N . ASN A 1 171 ? -11.329 -14.784 76.060 1.00 81.19 171 ASN A N 1
ATOM 1338 C CA . ASN A 1 171 ? -11.661 -13.777 77.070 1.00 81.19 171 ASN A CA 1
ATOM 1339 C C . ASN A 1 171 ? -13.149 -13.826 77.472 1.00 81.19 171 ASN A C 1
ATOM 1341 O O . ASN A 1 171 ? -13.455 -13.642 78.648 1.00 81.19 171 ASN A O 1
ATOM 1345 N N . ILE A 1 172 ? -14.054 -14.124 76.529 1.00 76.56 172 ILE A N 1
ATOM 1346 C CA . ILE A 1 172 ? -15.490 -14.344 76.782 1.00 76.56 172 ILE A CA 1
ATOM 1347 C C . ILE A 1 172 ? -15.706 -15.670 77.523 1.00 76.56 172 ILE A C 1
ATOM 1349 O O . ILE A 1 172 ? -16.350 -15.686 78.569 1.00 76.56 172 ILE A O 1
ATOM 1353 N N . GLU A 1 173 ? -15.110 -16.765 77.046 1.00 78.31 173 GLU A N 1
ATOM 1354 C CA . GLU A 1 173 ? -15.105 -18.066 77.726 1.00 78.31 173 GLU A CA 1
ATOM 1355 C C . GLU A 1 173 ? -14.574 -17.910 79.153 1.00 78.31 173 GLU A C 1
ATOM 1357 O O . GLU A 1 173 ? -15.243 -18.296 80.105 1.00 78.31 173 GLU A O 1
ATOM 1362 N N . GLY A 1 174 ? -13.440 -17.224 79.331 1.00 78.31 174 GLY A N 1
ATOM 1363 C CA . GLY A 1 174 ? -12.887 -16.935 80.652 1.00 78.31 174 GLY A CA 1
ATOM 1364 C C . GLY A 1 174 ? -13.756 -16.023 81.532 1.00 78.31 174 GLY A C 1
ATOM 1365 O O . GLY A 1 174 ? -13.608 -16.070 82.749 1.00 78.31 174 GLY A O 1
ATOM 1366 N N . GLN A 1 175 ? -14.645 -15.191 80.978 1.00 69.50 175 GLN A N 1
ATOM 1367 C CA . GLN A 1 175 ? -15.633 -14.430 81.761 1.00 69.50 175 GLN A CA 1
ATOM 1368 C C . GLN A 1 175 ? -16.782 -15.334 82.232 1.00 69.50 175 GLN A C 1
ATOM 1370 O O . GLN A 1 175 ? -17.159 -15.269 83.404 1.00 69.50 175 GLN A O 1
ATOM 1375 N N . ILE A 1 176 ? -17.265 -16.224 81.361 1.00 69.75 176 ILE A N 1
ATOM 1376 C CA . ILE A 1 176 ? -18.296 -17.225 81.674 1.00 69.75 176 ILE A CA 1
ATOM 1377 C C . ILE A 1 176 ? -17.786 -18.208 82.742 1.00 69.75 176 ILE A C 1
ATOM 1379 O O . ILE A 1 176 ? -18.458 -18.423 83.748 1.00 69.75 176 ILE A O 1
ATOM 1383 N N . ASP A 1 177 ? -16.568 -18.730 82.583 1.00 70.38 177 ASP A N 1
ATOM 1384 C CA . ASP A 1 177 ? -15.942 -19.706 83.493 1.00 70.38 177 ASP A CA 1
ATOM 1385 C C . ASP A 1 177 ? -15.597 -19.098 84.872 1.00 70.38 177 ASP A C 1
ATOM 1387 O O . ASP A 1 177 ? -15.553 -19.789 85.888 1.00 70.38 177 ASP A O 1
ATOM 1391 N N . ARG A 1 178 ? -15.431 -17.766 84.943 1.00 74.00 178 ARG A N 1
ATOM 1392 C CA . ARG A 1 178 ? -15.336 -17.003 86.206 1.00 74.00 178 ARG A CA 1
ATOM 1393 C C . ARG A 1 178 ? -16.690 -16.748 86.880 1.00 74.00 178 ARG A C 1
ATOM 1395 O O . ARG A 1 178 ? -16.726 -16.075 87.908 1.00 74.00 178 ARG A O 1
ATOM 1402 N N . GLY A 1 179 ? -17.796 -17.229 86.312 1.00 58.03 179 GLY A N 1
ATOM 1403 C CA . GLY A 1 179 ? -19.143 -16.965 86.814 1.00 58.03 179 GLY A CA 1
ATOM 1404 C C . GLY A 1 179 ? -19.599 -15.514 86.637 1.00 58.03 179 GLY A C 1
ATOM 1405 O O . GLY A 1 179 ? -20.614 -15.137 87.213 1.00 58.03 179 GLY A O 1
ATOM 1406 N N . GLN A 1 180 ? -18.898 -14.700 85.834 1.00 59.06 180 GLN A N 1
ATOM 1407 C CA . GLN A 1 180 ? -19.344 -13.349 85.476 1.00 59.06 180 GLN A CA 1
ATOM 1408 C C . GLN A 1 180 ? -20.395 -13.403 84.361 1.00 59.06 180 GLN A C 1
ATOM 1410 O O . GLN A 1 180 ? -20.248 -12.791 83.302 1.00 59.06 180 GLN A O 1
ATOM 1415 N N . VAL A 1 181 ? -21.489 -14.115 84.629 1.00 54.62 181 VAL A N 1
ATOM 1416 C CA . VAL A 1 181 ? -22.770 -13.761 84.024 1.00 54.62 181 VAL A CA 1
ATOM 1417 C C . VAL A 1 181 ? -23.090 -12.362 84.540 1.00 54.62 181 VAL A C 1
ATOM 1419 O O . VAL A 1 181 ? -23.133 -12.150 85.751 1.00 54.62 181 VAL A O 1
ATOM 1422 N N . ILE A 1 182 ? -23.287 -11.399 83.639 1.00 55.44 182 ILE A N 1
ATOM 1423 C CA . ILE A 1 182 ? -23.959 -10.154 84.010 1.00 55.44 182 ILE A CA 1
ATOM 1424 C C . ILE A 1 182 ? -25.427 -10.536 84.174 1.00 55.44 182 ILE A C 1
ATOM 1426 O O . ILE A 1 182 ? -26.187 -10.599 83.212 1.00 55.44 182 ILE A O 1
ATOM 1430 N N . SER A 1 183 ? -25.777 -10.934 85.391 1.00 52.62 183 SER A N 1
ATOM 1431 C CA . SER A 1 183 ? -27.155 -11.107 85.805 1.00 52.62 183 SER A CA 1
ATOM 1432 C C . SER A 1 183 ? -27.709 -9.710 86.058 1.00 52.62 183 SER A C 1
ATOM 1434 O O . SER A 1 183 ? -27.428 -9.108 87.095 1.00 52.62 183 SER A O 1
ATOM 1436 N N . ASP A 1 184 ? -28.449 -9.183 85.084 1.00 54.94 184 ASP A N 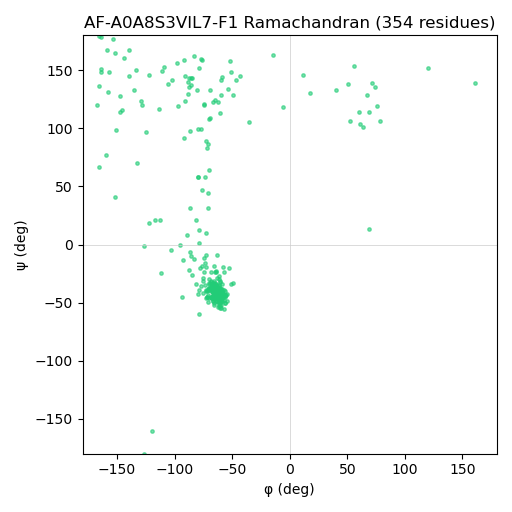1
ATOM 1437 C CA . ASP A 1 184 ? -29.194 -7.925 85.192 1.00 54.94 184 ASP A CA 1
ATOM 1438 C C . ASP A 1 184 ? -30.386 -8.109 86.163 1.00 54.94 184 ASP A C 1
ATOM 1440 O O . ASP A 1 184 ? -31.550 -8.090 85.772 1.00 54.94 184 ASP A O 1
ATOM 1444 N N . GLU A 1 185 ? -30.093 -8.374 87.443 1.00 52.53 185 GLU A N 1
ATOM 1445 C CA . GLU A 1 185 ? -31.095 -8.659 88.488 1.00 52.53 185 GLU A CA 1
ATOM 1446 C C . GLU A 1 185 ? -31.859 -7.397 88.928 1.00 52.53 185 GLU A C 1
ATOM 1448 O O . GLU A 1 185 ? -32.951 -7.505 89.483 1.00 52.53 185 GLU A O 1
ATOM 1453 N N . ASP A 1 186 ? -31.332 -6.213 88.598 1.00 54.78 186 ASP A N 1
ATOM 1454 C CA . ASP A 1 186 ? -31.967 -4.902 88.781 1.00 54.78 186 ASP A CA 1
ATOM 1455 C C . ASP A 1 186 ? -32.886 -4.509 87.591 1.00 54.78 186 ASP A C 1
ATOM 1457 O O . ASP A 1 186 ? -33.040 -3.321 87.290 1.00 54.78 186 ASP A O 1
ATOM 1461 N N . ASP A 1 187 ? -33.529 -5.467 86.899 1.00 55.91 187 ASP A N 1
ATOM 1462 C CA . ASP A 1 187 ? -34.602 -5.188 85.913 1.00 55.91 187 ASP A CA 1
ATOM 1463 C C . ASP A 1 187 ? -35.914 -4.786 86.621 1.00 55.91 187 ASP A C 1
ATOM 1465 O O . ASP A 1 187 ? -36.974 -5.410 86.505 1.00 55.91 187 ASP A O 1
ATOM 1469 N N . ASP A 1 188 ? -35.820 -3.718 87.414 1.00 60.78 188 ASP A N 1
ATOM 1470 C CA . ASP A 1 188 ? -36.900 -3.114 88.183 1.00 60.78 188 ASP A CA 1
ATOM 1471 C C . ASP A 1 188 ? -37.851 -2.410 87.193 1.00 60.78 188 ASP A C 1
ATOM 1473 O O . ASP A 1 188 ? -37.758 -1.216 86.887 1.00 60.78 188 ASP A O 1
ATOM 1477 N N . VAL A 1 189 ? -38.767 -3.197 86.609 1.00 64.25 189 VAL A N 1
ATOM 1478 C CA . VAL A 1 189 ? -39.675 -2.820 85.500 1.00 64.25 189 VAL A CA 1
ATOM 1479 C C . VAL A 1 189 ? -40.473 -1.531 85.785 1.00 64.25 189 VAL A C 1
ATOM 1481 O O . VAL A 1 189 ? -40.975 -0.878 84.856 1.00 64.25 189 VAL A O 1
ATOM 1484 N N . ILE A 1 190 ? -40.589 -1.169 87.062 1.00 55.75 190 ILE A N 1
ATOM 1485 C CA . ILE A 1 190 ? -41.350 -0.069 87.642 1.00 55.75 190 ILE A CA 1
ATOM 1486 C C . ILE A 1 190 ? -40.354 0.948 88.241 1.00 55.75 190 ILE A C 1
ATOM 1488 O O . ILE A 1 190 ? -39.666 0.620 89.200 1.00 55.75 190 ILE A O 1
ATOM 1492 N N . PRO A 1 191 ? -40.277 2.200 87.742 1.00 63.81 191 PRO A N 1
ATOM 1493 C CA . PRO A 1 191 ? -39.424 3.224 88.350 1.00 63.81 191 PRO A CA 1
ATOM 1494 C C . PRO A 1 191 ? -39.809 3.474 89.813 1.00 63.81 191 PRO A C 1
ATOM 1496 O O . PRO A 1 191 ? -40.997 3.516 90.119 1.00 63.81 191 PRO A O 1
ATOM 1499 N N . GLN A 1 192 ? -38.844 3.747 90.697 1.00 60.62 192 GLN A N 1
ATOM 1500 C CA . GLN A 1 192 ? -39.073 3.870 92.151 1.00 60.62 192 GLN A CA 1
ATOM 1501 C C . GLN A 1 192 ? -40.226 4.822 92.544 1.00 60.62 192 GLN A C 1
ATOM 1503 O O . GLN A 1 192 ? -40.977 4.528 93.471 1.00 60.62 192 GLN A O 1
ATOM 1508 N N . ALA A 1 193 ? -40.449 5.905 91.788 1.00 59.84 193 ALA A N 1
ATOM 1509 C CA . ALA A 1 193 ? -41.575 6.836 91.970 1.00 59.84 193 ALA A CA 1
ATOM 1510 C C . ALA A 1 193 ? -42.981 6.218 91.750 1.00 59.84 193 ALA A C 1
ATOM 1512 O O . ALA A 1 193 ? -43.992 6.860 92.021 1.00 59.84 193 ALA A O 1
ATOM 1513 N N . ALA A 1 194 ? -43.063 4.988 91.241 1.00 55.47 194 ALA A N 1
ATOM 1514 C CA . ALA A 1 194 ? -44.292 4.228 91.038 1.00 55.47 194 ALA A CA 1
ATOM 1515 C C . ALA A 1 194 ? -44.513 3.127 92.098 1.00 55.47 194 ALA A C 1
ATOM 1517 O O . ALA A 1 194 ? -45.598 2.545 92.124 1.00 55.47 194 ALA A O 1
ATOM 1518 N N . ASN A 1 195 ? -43.565 2.899 93.017 1.00 61.09 195 ASN A N 1
ATOM 1519 C CA . ASN A 1 195 ? -43.773 2.021 94.180 1.00 61.09 195 ASN A CA 1
ATOM 1520 C C . ASN A 1 195 ? -44.692 2.660 95.241 1.00 61.09 195 ASN A C 1
ATOM 1522 O O . ASN A 1 195 ? -45.303 1.951 96.036 1.00 61.09 195 ASN A O 1
ATOM 1526 N N . GLU A 1 196 ? -44.851 3.988 95.216 1.00 60.81 196 GLU A N 1
ATOM 1527 C CA . GLU A 1 196 ? -45.825 4.725 96.038 1.00 60.81 196 GLU A CA 1
ATOM 1528 C C . GLU A 1 196 ? -47.219 4.825 95.381 1.00 60.81 196 GLU A C 1
ATOM 1530 O O . GLU A 1 196 ? -48.175 5.294 96.003 1.00 60.81 196 GLU A O 1
ATOM 1535 N N . MET A 1 197 ? -47.376 4.380 94.126 1.00 63.59 197 MET A N 1
ATOM 1536 C CA . MET A 1 197 ? -48.675 4.381 93.450 1.00 63.59 197 MET A CA 1
ATOM 1537 C C . MET A 1 197 ? -49.531 3.178 93.859 1.00 63.59 197 MET A C 1
ATOM 1539 O O . MET A 1 197 ? -49.105 2.026 93.808 1.00 63.59 197 MET A O 1
ATOM 1543 N N . GLY A 1 198 ? -50.800 3.441 94.188 1.00 78.81 198 GLY A N 1
ATOM 1544 C CA . GLY A 1 198 ? -51.791 2.387 94.405 1.00 78.81 198 GLY A CA 1
ATOM 1545 C C . GLY A 1 198 ? -51.969 1.513 93.157 1.00 78.81 198 GLY A C 1
ATOM 1546 O O . GLY A 1 198 ? -51.984 2.022 92.036 1.00 78.81 198 GLY A O 1
ATOM 1547 N N . ALA A 1 199 ? -52.144 0.202 93.357 1.00 80.00 199 ALA A N 1
ATOM 1548 C CA . ALA A 1 199 ? -51.992 -0.830 92.323 1.00 80.00 199 ALA A CA 1
ATOM 1549 C C . ALA A 1 199 ? -52.725 -0.569 90.990 1.00 80.00 199 ALA A C 1
ATOM 1551 O O . ALA A 1 199 ? -52.220 -0.937 89.931 1.00 80.00 199 ALA A O 1
ATOM 1552 N N . GLU A 1 200 ? -53.890 0.087 91.000 1.00 82.81 200 GLU A N 1
ATOM 1553 C CA . GLU A 1 200 ? -54.613 0.422 89.766 1.00 82.81 200 GLU A CA 1
ATOM 1554 C C . GLU A 1 200 ? -53.844 1.419 88.874 1.00 82.81 200 GLU A C 1
ATOM 1556 O O . GLU A 1 200 ? -53.825 1.273 87.650 1.00 82.81 200 GLU A O 1
ATOM 1561 N N . ALA A 1 201 ? -53.164 2.404 89.467 1.00 84.81 201 ALA A N 1
ATOM 1562 C CA . ALA A 1 201 ? -52.340 3.365 88.738 1.00 84.81 201 ALA A CA 1
ATOM 1563 C C . ALA A 1 201 ? -51.077 2.695 88.170 1.00 84.81 201 ALA A C 1
ATOM 1565 O O . ALA A 1 201 ? -50.737 2.915 87.007 1.00 84.81 201 ALA A O 1
ATOM 1566 N N . THR A 1 202 ? -50.459 1.785 88.926 1.00 83.94 202 THR A N 1
ATOM 1567 C CA . THR A 1 202 ? -49.326 0.965 88.466 1.00 83.94 202 THR A CA 1
ATOM 1568 C C . THR A 1 202 ? -49.729 0.047 87.304 1.00 83.94 202 THR A C 1
ATOM 1570 O O . THR A 1 202 ? -49.015 -0.033 86.305 1.00 83.94 202 THR A O 1
ATOM 1573 N N . ILE A 1 203 ? -50.926 -0.555 87.342 1.00 86.12 203 ILE A N 1
ATOM 1574 C CA . ILE A 1 203 ? -51.492 -1.325 86.217 1.00 86.12 203 ILE A CA 1
ATOM 1575 C C . ILE A 1 203 ? -51.729 -0.437 84.982 1.00 86.12 203 ILE A C 1
ATOM 1577 O O . ILE A 1 203 ? -51.481 -0.877 83.857 1.00 86.12 203 ILE A O 1
ATOM 1581 N N . ARG A 1 204 ? -52.191 0.811 85.155 1.00 90.06 204 ARG A N 1
ATOM 1582 C CA . ARG A 1 204 ? -52.345 1.774 84.046 1.00 90.06 204 ARG A CA 1
ATOM 1583 C C . ARG A 1 204 ? -50.984 2.160 83.444 1.00 90.06 204 ARG A C 1
ATOM 1585 O O . ARG A 1 204 ? -50.858 2.157 82.221 1.00 90.06 204 ARG A O 1
ATOM 1592 N N . PHE A 1 205 ? -49.969 2.415 84.274 1.00 87.69 205 PHE A N 1
ATOM 1593 C CA . PHE A 1 205 ? -48.596 2.701 83.833 1.00 87.69 205 PHE A CA 1
ATOM 1594 C C . PHE A 1 205 ? -47.981 1.526 83.059 1.00 87.69 205 PHE A C 1
ATOM 1596 O O . PHE A 1 205 ? -47.510 1.712 81.939 1.00 87.69 205 PHE A O 1
ATOM 1603 N N . LEU A 1 206 ? -48.053 0.304 83.597 1.00 88.44 206 LEU A N 1
ATOM 1604 C CA . LEU A 1 206 ? -47.524 -0.892 82.934 1.00 88.44 206 LEU A CA 1
ATOM 1605 C C . LEU A 1 206 ? -48.219 -1.169 81.594 1.00 88.44 206 LEU A C 1
ATOM 1607 O O . LEU A 1 206 ? -47.547 -1.505 80.623 1.00 88.44 206 LEU A O 1
ATOM 1611 N N . LYS A 1 207 ? -49.539 -0.955 81.494 1.00 93.19 207 LYS A N 1
ATOM 1612 C CA . LYS A 1 207 ? -50.269 -1.043 80.214 1.00 93.19 207 LYS A CA 1
ATOM 1613 C C . LYS A 1 207 ? -49.829 0.020 79.203 1.00 93.19 207 LYS A C 1
ATOM 1615 O O . LYS A 1 207 ? -49.780 -0.278 78.013 1.00 93.19 207 LYS A O 1
ATOM 1620 N N . ALA A 1 208 ? -49.488 1.230 79.651 1.00 92.81 208 ALA A N 1
ATOM 1621 C CA . ALA A 1 208 ? -48.931 2.264 78.780 1.00 92.81 208 ALA A CA 1
ATOM 1622 C C . ALA A 1 208 ? -47.508 1.906 78.308 1.00 92.81 208 ALA A C 1
ATOM 1624 O O . ALA A 1 208 ? -47.242 1.976 77.111 1.00 92.81 208 ALA A O 1
ATOM 1625 N N . LYS A 1 209 ? -46.628 1.441 79.211 1.00 93.25 209 LYS A N 1
ATOM 1626 C CA . LYS A 1 209 ? -45.268 0.974 78.878 1.00 93.25 209 LYS A CA 1
ATOM 1627 C C . LYS A 1 209 ? -45.307 -0.198 77.886 1.00 93.25 209 LYS A C 1
ATOM 1629 O O . LYS A 1 209 ? -44.650 -0.124 76.854 1.00 93.25 209 LYS A O 1
ATOM 1634 N N . LEU A 1 210 ? -46.149 -1.209 78.129 1.00 92.81 210 LEU A N 1
ATOM 1635 C CA . LEU A 1 210 ? -46.389 -2.322 77.195 1.00 92.81 210 LEU A CA 1
ATOM 1636 C C . LEU A 1 210 ? -46.849 -1.843 75.816 1.00 92.81 210 LEU A C 1
ATOM 1638 O O . LEU A 1 210 ? -46.364 -2.343 74.807 1.00 92.81 210 LEU A O 1
ATOM 1642 N N . ARG A 1 211 ? -47.763 -0.868 75.760 1.00 95.25 211 ARG A N 1
ATOM 1643 C CA . ARG A 1 211 ? -48.257 -0.332 74.489 1.00 95.25 211 ARG A CA 1
ATOM 1644 C C . ARG A 1 211 ? -47.170 0.406 73.706 1.00 95.25 211 ARG A C 1
ATOM 1646 O O . ARG A 1 211 ? -47.034 0.155 72.517 1.00 95.25 211 ARG A O 1
ATOM 1653 N N . VAL A 1 212 ? -46.377 1.253 74.363 1.00 95.62 212 VAL A N 1
ATOM 1654 C CA . VAL A 1 212 ? -45.244 1.945 73.721 1.00 95.62 212 VAL A CA 1
ATOM 1655 C C . VAL A 1 212 ? -44.184 0.942 73.253 1.00 95.62 212 VAL A C 1
ATOM 1657 O O . VAL A 1 212 ? -43.668 1.073 72.149 1.00 95.62 212 VAL A O 1
ATOM 1660 N N . MET A 1 213 ? -43.900 -0.101 74.040 1.00 94.94 213 MET A N 1
ATOM 1661 C CA . MET A 1 213 ? -42.980 -1.171 73.636 1.00 94.94 213 MET A CA 1
ATOM 1662 C C . MET A 1 213 ? -43.512 -1.987 72.448 1.00 94.94 213 MET A C 1
ATOM 1664 O O . MET A 1 213 ? -42.729 -2.335 71.571 1.00 94.94 213 MET A O 1
ATOM 1668 N N . GLN A 1 214 ? -44.822 -2.247 72.370 1.00 96.06 214 GLN A N 1
ATOM 1669 C CA . GLN A 1 214 ? -45.438 -2.879 71.197 1.00 96.06 214 GLN A CA 1
ATOM 1670 C C . GLN A 1 214 ? -45.359 -1.970 69.962 1.00 96.06 214 GLN A C 1
ATOM 1672 O O . GLN A 1 214 ? -44.965 -2.429 68.897 1.00 96.06 214 GLN A O 1
ATOM 1677 N N . GLU A 1 215 ? -45.671 -0.679 70.104 1.00 96.38 215 GLU A N 1
ATOM 1678 C CA . GLU A 1 215 ? -45.625 0.288 68.999 1.00 96.38 215 GLU A CA 1
ATOM 1679 C C . GLU A 1 215 ? -44.182 0.484 68.471 1.00 96.38 215 GLU A C 1
ATOM 1681 O O . GLU A 1 215 ? -43.986 0.584 67.259 1.00 96.38 215 GLU A O 1
ATOM 1686 N N . GLU A 1 216 ? -43.153 0.434 69.330 1.00 95.88 216 GLU A N 1
ATOM 1687 C CA . GLU A 1 216 ? -41.743 0.405 68.899 1.00 95.88 216 GLU A CA 1
ATOM 1688 C C . GLU A 1 216 ? -41.311 -0.955 68.306 1.00 95.88 216 GLU A C 1
ATOM 1690 O O . GLU A 1 216 ? -40.539 -0.971 67.347 1.00 95.88 216 GLU A O 1
ATOM 1695 N N . LEU A 1 217 ? -41.824 -2.095 68.790 1.00 96.19 217 LEU A N 1
ATOM 1696 C CA . LEU A 1 217 ? -41.582 -3.413 68.175 1.00 96.19 217 LEU A CA 1
ATOM 1697 C C . LEU A 1 217 ? -42.175 -3.502 66.761 1.00 96.19 217 LEU A C 1
ATOM 1699 O O . LEU A 1 217 ? -41.485 -3.919 65.829 1.00 96.19 217 LEU A O 1
ATOM 1703 N N . ASP A 1 218 ? -43.418 -3.055 66.578 1.00 96.81 218 ASP A N 1
ATOM 1704 C CA . ASP A 1 218 ? -44.106 -3.033 65.281 1.00 96.81 218 ASP A CA 1
ATOM 1705 C C . ASP A 1 218 ? -43.387 -2.092 64.292 1.00 96.81 218 ASP A C 1
ATOM 1707 O O . ASP A 1 218 ? -43.230 -2.400 63.103 1.00 96.81 218 ASP A O 1
ATOM 1711 N N . ARG A 1 219 ? -42.872 -0.960 64.791 1.00 97.62 219 ARG A N 1
ATOM 1712 C CA . ARG A 1 219 ? -42.038 -0.009 64.040 1.00 97.62 219 ARG A CA 1
ATOM 1713 C C . ARG A 1 219 ? -40.684 -0.608 63.645 1.00 97.62 219 ARG A C 1
ATOM 1715 O O . ARG A 1 219 ? -40.285 -0.471 62.488 1.00 97.62 219 ARG A O 1
ATOM 1722 N N . LEU A 1 220 ? -39.990 -1.275 64.569 1.00 97.00 220 LEU A N 1
ATOM 1723 C CA . LEU A 1 220 ? -38.716 -1.952 64.306 1.00 97.00 220 LEU A CA 1
ATOM 1724 C C . LEU A 1 220 ? -38.893 -3.073 63.277 1.00 97.00 220 LEU A C 1
ATOM 1726 O O . LEU A 1 220 ? -38.146 -3.117 62.302 1.00 97.00 220 LEU A O 1
ATOM 1730 N N . GLY A 1 221 ? -39.925 -3.910 63.418 1.00 97.50 221 GLY A N 1
ATOM 1731 C CA . GLY A 1 221 ? -40.274 -4.933 62.428 1.00 97.50 221 GLY A CA 1
ATOM 1732 C C . GLY A 1 221 ? -40.592 -4.343 61.049 1.00 97.50 221 GLY A C 1
ATOM 1733 O O . GLY A 1 221 ? -40.174 -4.884 60.025 1.00 97.50 221 GLY A O 1
ATOM 1734 N N . SER A 1 222 ? -41.265 -3.191 61.002 1.00 96.50 222 SER A N 1
ATOM 1735 C CA . SER A 1 222 ? -41.548 -2.474 59.750 1.00 96.50 222 SER A CA 1
ATOM 1736 C C . SER A 1 222 ? -40.281 -1.936 59.069 1.00 96.50 222 SER A C 1
ATOM 1738 O O . SER A 1 222 ? -40.143 -2.052 57.849 1.00 96.50 222 SER A O 1
ATOM 1740 N N . GLU A 1 223 ? -39.329 -1.381 59.827 1.00 97.56 223 GLU A N 1
ATOM 1741 C CA . GLU A 1 223 ? -38.044 -0.935 59.275 1.00 97.56 223 GLU A CA 1
ATOM 1742 C C . GLU A 1 223 ? -37.168 -2.132 58.859 1.00 97.56 223 GLU A C 1
ATOM 1744 O O . GLU A 1 223 ? -36.565 -2.067 57.792 1.00 97.56 223 GLU A O 1
ATOM 1749 N N . VAL A 1 224 ? -37.161 -3.253 59.597 1.00 97.25 224 VAL A N 1
ATOM 1750 C CA . VAL A 1 224 ? -36.464 -4.496 59.192 1.00 97.25 224 VAL A CA 1
ATOM 1751 C C . VAL A 1 224 ? -36.994 -5.023 57.855 1.00 97.25 224 VAL A C 1
ATOM 1753 O O . VAL A 1 224 ? -36.208 -5.181 56.924 1.00 97.25 224 VAL A O 1
ATOM 1756 N N . ASN A 1 225 ? -38.313 -5.188 57.699 1.00 96.50 225 ASN A N 1
ATOM 1757 C CA . ASN A 1 225 ? -38.915 -5.634 56.431 1.00 96.50 225 ASN A CA 1
ATOM 1758 C C . ASN A 1 225 ? -38.508 -4.735 55.246 1.00 96.50 225 ASN A C 1
ATOM 1760 O O . ASN A 1 225 ? -38.123 -5.213 54.178 1.00 96.50 225 ASN A O 1
ATOM 1764 N N . LYS A 1 226 ? -38.517 -3.415 55.455 1.00 98.06 226 LYS A N 1
ATOM 1765 C CA . LYS A 1 226 ? -38.095 -2.414 54.465 1.00 98.06 226 LYS A CA 1
ATOM 1766 C C . LYS A 1 226 ? -36.592 -2.480 54.149 1.00 98.06 226 LYS A C 1
ATOM 1768 O O . LYS A 1 226 ? -36.197 -2.225 53.006 1.00 98.06 226 LYS A O 1
ATOM 1773 N N . ARG A 1 227 ? -35.740 -2.832 55.119 1.00 97.25 227 ARG A N 1
ATOM 1774 C CA . ARG A 1 227 ? -34.306 -3.100 54.895 1.00 97.25 227 ARG A CA 1
ATOM 1775 C C . ARG A 1 227 ? -34.095 -4.395 54.120 1.00 97.25 227 ARG A C 1
ATOM 1777 O O . ARG A 1 227 ? -33.269 -4.399 53.213 1.00 97.25 227 ARG A O 1
ATOM 1784 N N . ASP A 1 228 ? -34.881 -5.432 54.381 1.00 97.50 228 ASP A N 1
ATOM 1785 C CA . ASP A 1 228 ? -34.825 -6.682 53.621 1.00 97.50 228 ASP A CA 1
ATOM 1786 C C . ASP A 1 228 ? -35.275 -6.501 52.169 1.00 97.50 228 ASP A C 1
ATOM 1788 O O . ASP A 1 228 ? -34.615 -7.004 51.262 1.00 97.50 228 ASP A O 1
ATOM 1792 N N . ASP A 1 229 ? -36.334 -5.735 51.902 1.00 97.44 229 ASP A N 1
ATOM 1793 C CA . ASP A 1 229 ? -36.736 -5.397 50.528 1.00 97.44 229 ASP A CA 1
ATOM 1794 C C . ASP A 1 229 ? -35.693 -4.521 49.812 1.00 97.44 229 ASP A C 1
ATOM 1796 O O . ASP A 1 229 ? -35.421 -4.709 48.619 1.00 97.44 229 ASP A O 1
ATOM 1800 N N . SER A 1 230 ? -35.020 -3.632 50.550 1.00 97.50 230 SER A N 1
ATOM 1801 C CA . SER A 1 230 ? -33.866 -2.882 50.037 1.00 97.50 230 SER A CA 1
ATOM 1802 C C . SER A 1 230 ? -32.691 -3.813 49.701 1.00 97.50 230 SER A C 1
ATOM 1804 O O . SER A 1 230 ? -32.107 -3.695 48.625 1.00 97.50 230 SER A O 1
ATOM 1806 N N . ASN A 1 231 ? -32.381 -4.785 50.566 1.00 96.25 231 ASN A N 1
ATOM 1807 C CA . ASN A 1 231 ? -31.328 -5.782 50.353 1.00 96.25 231 ASN A CA 1
ATOM 1808 C C . ASN A 1 231 ? -31.630 -6.696 49.156 1.00 96.25 231 ASN A C 1
ATOM 1810 O O . ASN A 1 231 ? -30.745 -6.919 48.330 1.00 96.25 231 ASN A O 1
ATOM 1814 N N . LYS A 1 232 ? -32.875 -7.173 49.005 1.00 98.25 232 LYS A N 1
ATOM 1815 C CA . LYS A 1 232 ? -33.330 -7.941 47.827 1.00 98.25 232 LYS A CA 1
ATOM 1816 C C . LYS A 1 232 ? -33.107 -7.138 46.541 1.00 98.25 232 LYS A C 1
ATOM 1818 O O . LYS A 1 232 ? -32.510 -7.644 45.594 1.00 98.25 232 LYS A O 1
ATOM 1823 N N . THR A 1 233 ? -33.514 -5.867 46.538 1.00 98.19 233 THR A N 1
ATOM 1824 C CA . THR A 1 233 ? -33.355 -4.954 45.393 1.00 98.19 233 THR A CA 1
ATOM 1825 C C . THR A 1 233 ? -31.880 -4.720 45.043 1.00 98.19 233 THR A C 1
ATOM 1827 O O . THR A 1 233 ? -31.498 -4.789 43.875 1.00 98.19 233 THR A O 1
ATOM 1830 N N . LEU A 1 234 ? -31.025 -4.491 46.046 1.00 97.81 234 LEU A N 1
ATOM 1831 C CA . LEU A 1 234 ? -29.581 -4.331 45.848 1.00 97.81 234 LEU A CA 1
ATOM 1832 C C . LEU A 1 234 ? -28.917 -5.626 45.357 1.00 97.81 234 LEU A C 1
ATOM 1834 O O . LEU A 1 234 ? -28.062 -5.565 44.479 1.00 97.81 234 LEU A O 1
ATOM 1838 N N . SER A 1 235 ? -29.333 -6.791 45.860 1.00 98.25 235 SER A N 1
ATOM 1839 C CA . SER A 1 235 ? -28.821 -8.100 45.435 1.00 98.25 235 SER A CA 1
ATOM 1840 C C . SER A 1 235 ? -29.134 -8.397 43.963 1.00 98.25 235 SER A C 1
ATOM 1842 O O . SER A 1 235 ? -28.236 -8.798 43.219 1.00 98.25 235 SER A O 1
ATOM 1844 N N . VAL A 1 236 ? -30.363 -8.115 43.508 1.00 98.44 236 VAL A N 1
ATOM 1845 C CA . VAL A 1 236 ? -30.731 -8.202 42.082 1.00 98.44 236 VAL A CA 1
ATOM 1846 C C . VAL A 1 236 ? -29.854 -7.268 41.245 1.00 98.44 236 VAL A C 1
ATOM 1848 O O . VAL A 1 236 ? -29.242 -7.714 40.277 1.00 98.44 236 VAL A O 1
ATOM 1851 N N . LYS A 1 237 ? -29.706 -6.005 41.664 1.00 98.38 237 LYS A N 1
ATOM 1852 C CA . LYS A 1 237 ? -28.911 -5.010 40.932 1.00 98.38 237 LYS A CA 1
ATOM 1853 C C . LYS A 1 237 ? -27.414 -5.339 40.871 1.00 98.38 237 LYS A C 1
ATOM 1855 O O . LYS A 1 237 ? -26.765 -5.034 39.873 1.00 98.38 237 LYS A O 1
ATOM 1860 N N . ILE A 1 238 ? -26.856 -5.973 41.905 1.00 98.00 238 ILE A N 1
ATOM 1861 C CA . ILE A 1 238 ? -25.485 -6.507 41.870 1.00 98.00 238 ILE A CA 1
ATOM 1862 C C . ILE A 1 238 ? -25.385 -7.565 40.770 1.00 98.00 238 ILE A C 1
ATOM 1864 O O . ILE A 1 238 ? -24.531 -7.441 39.896 1.00 98.00 238 ILE A O 1
ATOM 1868 N N . LYS A 1 239 ? -26.298 -8.544 40.749 1.00 98.44 239 LYS A N 1
ATOM 1869 C CA . LYS A 1 239 ? -26.293 -9.608 39.739 1.00 98.44 239 LYS A CA 1
ATOM 1870 C C . LYS A 1 239 ? -26.417 -9.063 38.310 1.00 98.44 239 LYS A C 1
ATOM 1872 O O . LYS A 1 239 ? -25.637 -9.458 37.450 1.00 98.44 239 LYS A O 1
ATOM 1877 N N . GLU A 1 240 ? -27.333 -8.125 38.064 1.00 98.06 240 GLU A N 1
ATOM 1878 C CA . GLU A 1 240 ? -27.492 -7.461 36.758 1.00 98.06 240 GLU A CA 1
ATOM 1879 C C . GLU A 1 240 ? -26.187 -6.793 36.285 1.00 98.06 240 GLU A C 1
ATOM 1881 O O . GLU A 1 240 ? -25.783 -6.941 35.129 1.00 98.06 240 GLU A O 1
ATOM 1886 N N . MET A 1 241 ? -25.487 -6.103 37.192 1.00 97.00 241 MET A N 1
ATOM 1887 C CA . MET A 1 241 ? -24.193 -5.475 36.908 1.00 97.00 241 MET A CA 1
ATOM 1888 C C . MET A 1 241 ? -23.076 -6.501 36.660 1.00 97.00 241 MET A C 1
ATOM 1890 O O . MET A 1 241 ? -22.185 -6.249 35.847 1.00 97.00 241 MET A O 1
ATOM 1894 N N . GLU A 1 242 ? -23.100 -7.657 37.327 1.00 97.50 242 GLU A N 1
ATOM 1895 C CA . GLU A 1 242 ? -22.133 -8.736 37.098 1.00 97.50 242 GLU A CA 1
ATOM 1896 C C . GLU A 1 242 ? -22.361 -9.468 35.769 1.00 97.50 242 GLU A C 1
ATOM 1898 O O . GLU A 1 242 ? -21.387 -9.755 35.062 1.00 97.50 242 GLU A O 1
ATOM 1903 N N . ASP A 1 243 ? -23.621 -9.708 35.399 1.00 97.62 243 ASP A N 1
ATOM 1904 C CA . ASP A 1 243 ? -24.007 -10.312 34.121 1.00 97.62 243 ASP A CA 1
ATOM 1905 C C . ASP A 1 243 ? -23.636 -9.390 32.939 1.00 97.62 243 ASP A C 1
ATOM 1907 O O . ASP A 1 243 ? -23.002 -9.849 31.978 1.00 97.62 243 ASP A O 1
ATOM 1911 N N . GLU A 1 244 ? -23.906 -8.077 33.024 1.00 97.94 244 GLU A N 1
ATOM 1912 C CA . GLU A 1 244 ? -23.486 -7.123 31.982 1.00 97.94 244 GLU A CA 1
ATOM 1913 C C . GLU A 1 244 ? -21.963 -6.919 31.963 1.00 97.94 244 GLU A C 1
ATOM 1915 O O . GLU A 1 244 ? -21.379 -6.892 30.881 1.00 97.94 244 GLU A O 1
ATOM 1920 N N . ARG A 1 245 ? -21.268 -6.900 33.114 1.00 97.75 245 ARG A N 1
ATOM 1921 C CA . ARG A 1 245 ? -19.789 -6.951 33.156 1.00 97.75 245 ARG A CA 1
ATOM 1922 C C . ARG A 1 245 ? -19.267 -8.170 32.389 1.00 97.75 245 ARG A C 1
ATOM 1924 O O . ARG A 1 245 ? -18.322 -8.050 31.608 1.00 97.75 245 ARG A O 1
ATOM 1931 N N . GLY A 1 246 ? -19.900 -9.332 32.558 1.00 97.94 246 GLY A N 1
ATOM 1932 C CA . GLY A 1 246 ? -19.585 -10.548 31.808 1.00 97.94 246 GLY A CA 1
ATOM 1933 C C . GLY A 1 246 ? -19.903 -10.448 30.310 1.00 97.94 246 GLY A C 1
ATOM 1934 O O . GLY A 1 246 ? -19.202 -11.043 29.486 1.00 97.94 246 GLY A O 1
ATOM 1935 N N . ARG A 1 247 ? -20.946 -9.709 29.912 1.00 98.12 247 ARG A N 1
ATOM 1936 C CA . ARG A 1 247 ? -21.290 -9.456 28.500 1.00 98.12 247 ARG A CA 1
ATOM 1937 C C . ARG A 1 247 ? -20.302 -8.490 27.835 1.00 98.12 247 ARG A C 1
ATOM 1939 O O . ARG A 1 247 ? -19.802 -8.783 26.746 1.00 98.12 247 ARG A O 1
ATOM 1946 N N . LEU A 1 248 ? -19.954 -7.399 28.517 1.00 98.06 248 LEU A N 1
ATOM 1947 C CA . LEU A 1 248 ? -18.950 -6.429 28.083 1.00 98.06 248 LEU A CA 1
ATOM 1948 C C . LEU A 1 248 ? -17.573 -7.084 27.947 1.00 98.06 248 LEU A C 1
ATOM 1950 O O . LEU A 1 248 ? -16.968 -6.974 26.888 1.00 98.06 248 LEU A O 1
ATOM 1954 N N . TYR A 1 249 ? -17.116 -7.857 28.940 1.00 98.19 249 TYR A N 1
ATOM 1955 C CA . TYR A 1 249 ? -15.820 -8.549 28.883 1.00 98.19 249 TYR A CA 1
ATOM 1956 C C . TYR A 1 249 ? -15.690 -9.469 27.655 1.00 98.19 249 TYR A C 1
ATOM 1958 O O . TYR A 1 249 ? -14.689 -9.417 26.937 1.00 98.19 249 TYR A O 1
ATOM 1966 N N . ARG A 1 250 ? -16.731 -10.262 27.356 1.00 98.00 250 ARG A N 1
ATOM 1967 C CA . ARG A 1 250 ? -16.790 -11.104 26.146 1.00 98.00 250 ARG A CA 1
ATOM 1968 C C . ARG A 1 250 ? -16.756 -10.273 24.858 1.00 98.00 250 ARG A C 1
ATOM 1970 O O . ARG A 1 250 ? -16.072 -10.653 23.911 1.00 98.00 250 ARG A O 1
ATOM 1977 N N . THR A 1 251 ? -17.442 -9.130 24.839 1.00 97.06 251 THR A N 1
ATOM 1978 C CA . THR A 1 251 ? -17.471 -8.213 23.686 1.00 97.06 251 THR A CA 1
ATOM 1979 C C . THR A 1 251 ? -16.099 -7.577 23.443 1.00 97.06 251 THR A C 1
ATOM 1981 O O . THR A 1 251 ? -15.582 -7.656 22.331 1.00 97.06 251 THR A O 1
ATOM 1984 N N . THR A 1 252 ? -15.461 -7.037 24.486 1.00 97.31 252 THR A N 1
ATOM 1985 C CA . THR A 1 252 ? -14.109 -6.459 24.426 1.00 97.31 252 THR A CA 1
ATOM 1986 C C . THR A 1 252 ? -13.070 -7.495 23.998 1.00 97.31 252 THR A C 1
ATOM 1988 O O . THR A 1 252 ? -12.212 -7.197 23.173 1.00 97.31 252 THR A O 1
ATOM 1991 N N . SER A 1 253 ? -13.161 -8.734 24.497 1.00 98.38 253 SER A N 1
ATOM 1992 C CA . SER A 1 253 ? -12.264 -9.827 24.097 1.00 98.38 253 SER A CA 1
ATOM 1993 C C . SER A 1 253 ? -12.398 -10.176 22.606 1.00 98.38 253 SER A C 1
ATOM 1995 O O . SER A 1 253 ? -11.387 -10.308 21.914 1.00 98.38 253 SER A O 1
ATOM 1997 N N . ALA A 1 254 ? -13.627 -10.246 22.082 1.00 97.50 254 ALA A N 1
ATOM 1998 C CA . ALA A 1 254 ? -13.871 -10.476 20.658 1.00 97.50 254 ALA A CA 1
ATOM 1999 C C . ALA A 1 254 ? -13.376 -9.309 19.781 1.00 97.50 254 ALA A C 1
ATOM 2001 O O . ALA A 1 254 ? -12.742 -9.538 18.750 1.00 97.50 254 ALA A O 1
ATOM 2002 N N . GLN A 1 255 ? -13.608 -8.064 20.210 1.00 97.62 255 GLN A N 1
ATOM 2003 C CA . GLN A 1 255 ? -13.113 -6.865 19.525 1.00 97.62 255 GLN A CA 1
ATOM 2004 C C . GLN A 1 255 ? -11.580 -6.802 19.512 1.00 97.62 255 GLN A C 1
ATOM 2006 O O . GLN A 1 255 ? -11.002 -6.503 18.471 1.00 97.62 255 GLN A O 1
ATOM 2011 N N . GLN A 1 256 ? -10.909 -7.152 20.614 1.00 98.06 256 GLN A N 1
ATOM 2012 C CA . GLN A 1 256 ? -9.447 -7.212 20.674 1.00 98.06 256 GLN A CA 1
ATOM 2013 C C . GLN A 1 256 ? -8.886 -8.234 19.672 1.00 98.06 256 GLN A C 1
ATOM 2015 O O . GLN A 1 256 ? -8.033 -7.890 18.857 1.00 98.06 256 GLN A O 1
ATOM 2020 N N . ALA A 1 257 ? -9.440 -9.451 19.634 1.00 97.88 257 ALA A N 1
ATOM 2021 C CA . ALA A 1 257 ? -9.037 -10.466 18.657 1.00 97.88 257 ALA A CA 1
ATOM 2022 C C . ALA A 1 257 ? -9.277 -10.022 17.195 1.00 97.88 257 ALA A C 1
ATOM 2024 O O . ALA A 1 257 ? -8.515 -10.384 16.294 1.00 97.88 257 ALA A O 1
ATOM 2025 N N . GLN A 1 258 ? -10.313 -9.213 16.945 1.00 98.06 258 GLN A N 1
ATOM 2026 C CA . GLN A 1 258 ? -10.575 -8.619 15.633 1.00 98.06 258 GLN A CA 1
ATOM 2027 C C . GLN A 1 258 ? -9.571 -7.506 15.280 1.00 98.06 258 GLN A C 1
ATOM 2029 O O . GLN A 1 258 ? -9.107 -7.458 14.139 1.00 98.06 258 GLN A O 1
ATOM 2034 N N . ILE A 1 259 ? -9.190 -6.659 16.244 1.00 97.81 259 ILE A N 1
ATOM 2035 C CA . ILE A 1 259 ? -8.135 -5.642 16.096 1.00 97.81 259 ILE A CA 1
ATOM 2036 C C . ILE A 1 259 ? -6.802 -6.311 15.753 1.00 97.81 259 ILE A C 1
ATOM 2038 O O . ILE A 1 259 ? -6.166 -5.925 14.774 1.00 97.81 259 ILE A O 1
ATOM 2042 N N . ASP A 1 260 ? -6.410 -7.354 16.487 1.00 97.94 260 ASP A N 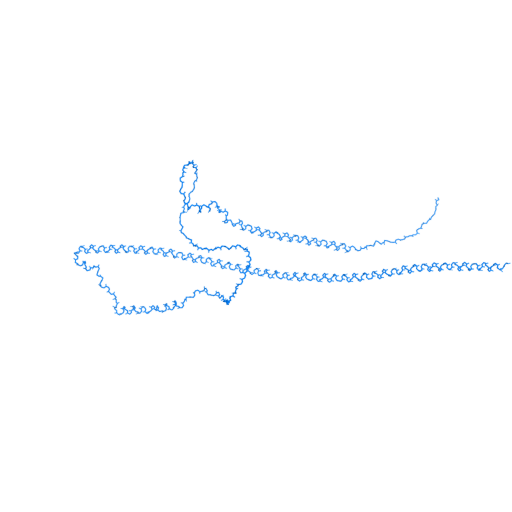1
ATOM 2043 C CA . ASP A 1 260 ? -5.147 -8.065 16.260 1.00 97.94 260 ASP A CA 1
ATOM 2044 C C . ASP A 1 260 ? -5.118 -8.753 14.882 1.00 97.94 260 ASP A C 1
ATOM 2046 O O . ASP A 1 260 ? -4.104 -8.713 14.177 1.00 97.94 260 ASP A O 1
ATOM 2050 N N . LYS A 1 261 ? -6.258 -9.302 14.434 1.00 98.38 261 LYS A N 1
ATOM 2051 C CA . LYS A 1 261 ? -6.417 -9.847 13.076 1.00 98.38 261 LYS A CA 1
ATOM 2052 C C . LYS A 1 261 ? -6.274 -8.767 11.997 1.00 98.38 261 LYS A C 1
ATOM 2054 O O . LYS A 1 261 ? -5.550 -8.988 11.026 1.00 98.38 261 LYS A O 1
ATOM 2059 N N . PHE A 1 262 ? -6.949 -7.623 12.132 1.00 97.50 262 PHE A N 1
ATOM 2060 C CA . PHE A 1 262 ? -6.848 -6.535 11.152 1.00 97.50 262 PHE A CA 1
ATOM 2061 C C . PHE A 1 262 ? -5.453 -5.911 11.124 1.00 97.50 262 PHE A C 1
ATOM 2063 O O . PHE A 1 262 ? -4.927 -5.665 10.041 1.00 97.50 262 PHE A O 1
ATOM 2070 N N . LYS A 1 263 ? -4.825 -5.728 12.290 1.00 98.44 263 LYS A N 1
ATOM 2071 C CA . LYS A 1 263 ? -3.445 -5.255 12.405 1.00 98.44 263 LYS A CA 1
ATOM 2072 C C . LYS A 1 263 ? -2.490 -6.162 11.631 1.00 98.44 263 LYS A C 1
ATOM 2074 O O . LYS A 1 263 ? -1.767 -5.665 10.773 1.00 98.44 263 LYS A O 1
ATOM 2079 N N . LYS A 1 264 ? -2.560 -7.483 11.843 1.00 98.12 264 LYS A N 1
ATOM 2080 C CA . LYS A 1 264 ? -1.742 -8.438 11.084 1.00 98.12 264 LYS A CA 1
ATOM 2081 C C . LYS A 1 264 ? -1.987 -8.341 9.574 1.00 98.12 264 LYS A C 1
ATOM 2083 O O . LYS A 1 264 ? -1.031 -8.325 8.812 1.00 98.12 264 LYS A O 1
ATOM 2088 N N . ILE A 1 265 ? -3.245 -8.257 9.131 1.00 97.44 265 ILE A N 1
ATOM 2089 C CA . ILE A 1 265 ? -3.571 -8.128 7.698 1.00 97.44 265 ILE A CA 1
ATOM 2090 C C . ILE A 1 265 ? -2.992 -6.827 7.114 1.00 97.44 265 ILE A C 1
ATOM 2092 O O . ILE A 1 265 ? -2.494 -6.841 5.991 1.00 97.44 265 ILE A O 1
ATOM 2096 N N . SER A 1 266 ? -3.008 -5.728 7.874 1.00 97.00 266 SER A N 1
ATOM 2097 C CA . SER A 1 266 ? -2.396 -4.454 7.476 1.00 97.00 266 SER A CA 1
ATOM 2098 C C . SER A 1 266 ? -0.869 -4.548 7.375 1.00 97.00 266 SER A C 1
ATOM 2100 O O . SER A 1 266 ? -0.295 -4.039 6.417 1.00 97.00 266 SER A O 1
ATOM 2102 N N . GLU A 1 267 ? -0.212 -5.218 8.325 1.00 97.88 267 GLU A N 1
ATOM 2103 C CA . GLU A 1 267 ? 1.240 -5.455 8.314 1.00 97.88 267 GLU A CA 1
ATOM 2104 C C . GLU A 1 267 ? 1.642 -6.375 7.139 1.00 97.88 267 GLU A C 1
ATOM 2106 O O . GLU A 1 267 ? 2.528 -6.029 6.356 1.00 97.88 267 GLU A O 1
ATOM 2111 N N . ASP A 1 268 ? 0.920 -7.485 6.932 1.00 96.94 268 ASP A N 1
ATOM 2112 C CA . ASP A 1 268 ? 1.098 -8.409 5.799 1.00 96.94 268 ASP A CA 1
ATOM 2113 C C . ASP A 1 268 ? 0.847 -7.728 4.434 1.00 96.94 268 ASP A C 1
ATOM 2115 O O . ASP A 1 268 ? 1.411 -8.150 3.419 1.00 96.94 268 ASP A O 1
ATOM 2119 N N . ALA A 1 269 ? -0.018 -6.709 4.372 1.00 97.50 269 ALA A N 1
ATOM 2120 C CA . ALA A 1 269 ? -0.281 -5.922 3.165 1.00 97.50 269 ALA A CA 1
ATOM 2121 C C . ALA A 1 269 ? 0.808 -4.867 2.913 1.00 97.50 269 ALA A C 1
ATOM 2123 O O . ALA A 1 269 ? 1.279 -4.739 1.782 1.00 97.50 269 ALA A O 1
ATOM 2124 N N . GLN A 1 270 ? 1.257 -4.164 3.957 1.00 98.06 270 GLN A N 1
ATOM 2125 C CA . GLN A 1 270 ? 2.316 -3.161 3.854 1.00 98.06 270 GLN A CA 1
ATOM 2126 C C . GLN A 1 270 ? 3.633 -3.785 3.371 1.00 98.06 270 GLN A C 1
ATOM 2128 O O . GLN A 1 270 ? 4.198 -3.322 2.384 1.00 98.06 270 GLN A O 1
ATOM 2133 N N . VAL A 1 271 ? 4.052 -4.914 3.958 1.00 98.06 271 VAL A N 1
ATOM 2134 C CA . VAL A 1 271 ? 5.268 -5.639 3.536 1.00 98.06 271 VAL A CA 1
ATOM 2135 C C . VAL A 1 271 ? 5.207 -6.064 2.060 1.00 98.06 271 VAL A C 1
ATOM 2137 O O . VAL A 1 271 ? 6.228 -6.057 1.367 1.00 98.06 271 VAL A O 1
ATOM 2140 N N . LYS A 1 272 ? 4.018 -6.399 1.538 1.00 98.00 272 LYS A N 1
ATOM 2141 C CA . LYS A 1 272 ? 3.826 -6.698 0.108 1.00 98.00 272 LYS A CA 1
ATOM 2142 C C . LYS A 1 272 ? 3.946 -5.448 -0.765 1.00 98.00 272 LYS A C 1
ATOM 2144 O O . LYS A 1 272 ? 4.553 -5.551 -1.828 1.00 98.00 272 LYS A O 1
ATOM 2149 N N . SER A 1 273 ? 3.425 -4.300 -0.323 1.00 97.75 273 SER A N 1
ATOM 2150 C CA . SER A 1 273 ? 3.583 -3.018 -1.029 1.00 97.75 273 SER A CA 1
ATOM 2151 C C . SER A 1 273 ? 5.056 -2.627 -1.120 1.00 97.75 273 SER A C 1
ATOM 2153 O O . SER A 1 273 ? 5.576 -2.479 -2.222 1.00 97.75 273 SER A O 1
ATOM 2155 N N . ASP A 1 274 ? 5.762 -2.598 0.014 1.00 97.81 274 ASP A N 1
ATOM 2156 C CA . ASP A 1 274 ? 7.189 -2.254 0.094 1.00 97.81 274 ASP A CA 1
ATOM 2157 C C . ASP A 1 274 ? 8.044 -3.175 -0.806 1.00 97.81 274 ASP A C 1
ATOM 2159 O O . ASP A 1 274 ? 8.966 -2.735 -1.503 1.00 97.81 274 ASP A O 1
ATOM 2163 N N . THR A 1 275 ? 7.701 -4.470 -0.850 1.00 97.56 275 THR A N 1
ATOM 2164 C CA . THR A 1 275 ? 8.348 -5.461 -1.726 1.00 97.56 275 THR A CA 1
ATOM 2165 C C . THR A 1 275 ? 8.061 -5.190 -3.207 1.00 97.56 275 THR A C 1
ATOM 2167 O O . THR A 1 275 ? 8.984 -5.219 -4.024 1.00 97.56 275 THR A O 1
ATOM 2170 N N . ALA A 1 276 ? 6.807 -4.909 -3.571 1.00 97.19 276 ALA A N 1
ATOM 2171 C CA . ALA A 1 276 ? 6.407 -4.625 -4.948 1.00 97.19 276 ALA A CA 1
ATOM 2172 C C . ALA A 1 276 ? 7.007 -3.305 -5.462 1.00 97.19 276 ALA A C 1
ATOM 2174 O O . ALA A 1 276 ? 7.513 -3.257 -6.582 1.00 97.19 276 ALA A O 1
ATOM 2175 N N . GLU A 1 277 ? 7.037 -2.256 -4.638 1.00 97.88 277 GLU A N 1
ATOM 2176 C CA . GLU A 1 277 ? 7.702 -0.987 -4.948 1.00 97.88 277 GLU A CA 1
ATOM 2177 C C . GLU A 1 277 ? 9.207 -1.176 -5.165 1.00 97.88 277 GLU A C 1
ATOM 2179 O O . GLU A 1 277 ? 9.758 -0.670 -6.146 1.00 97.88 277 GLU A O 1
ATOM 2184 N N . THR A 1 278 ? 9.864 -1.977 -4.320 1.00 98.00 278 THR A N 1
ATOM 2185 C CA . THR A 1 278 ? 11.286 -2.325 -4.477 1.00 98.00 278 THR A CA 1
ATOM 2186 C C . THR A 1 278 ? 11.547 -3.064 -5.797 1.00 98.00 278 THR A C 1
ATOM 2188 O O . THR A 1 278 ? 12.497 -2.735 -6.514 1.00 98.00 278 THR A O 1
ATOM 2191 N N . GLN A 1 279 ? 10.690 -4.022 -6.169 1.00 98.12 279 GLN A N 1
ATOM 2192 C CA . GLN A 1 279 ? 10.788 -4.736 -7.450 1.00 98.12 279 GLN A CA 1
ATOM 2193 C C . GLN A 1 279 ? 10.544 -3.807 -8.649 1.00 98.12 279 GLN A C 1
ATOM 2195 O O . GLN A 1 279 ? 11.319 -3.825 -9.605 1.00 98.12 279 GLN A O 1
ATOM 2200 N N . LEU A 1 280 ? 9.527 -2.941 -8.589 1.00 97.75 280 LEU A N 1
ATOM 2201 C CA . LEU A 1 280 ? 9.234 -1.954 -9.634 1.00 97.75 280 LEU A CA 1
ATOM 2202 C C . LEU A 1 280 ? 10.371 -0.938 -9.805 1.00 97.75 280 LEU A C 1
ATOM 2204 O O . LEU A 1 280 ? 10.698 -0.575 -10.935 1.00 97.75 280 LEU A O 1
ATOM 2208 N N . ALA A 1 281 ? 11.005 -0.496 -8.717 1.00 98.12 281 ALA A N 1
ATOM 2209 C CA . ALA A 1 281 ? 12.186 0.364 -8.768 1.00 98.12 281 ALA A CA 1
ATOM 2210 C C . ALA A 1 281 ? 13.382 -0.346 -9.429 1.00 98.12 281 ALA A C 1
ATOM 2212 O O . ALA A 1 281 ? 14.061 0.250 -10.270 1.00 98.12 281 ALA A O 1
ATOM 2213 N N . GLY A 1 282 ? 13.599 -1.628 -9.108 1.00 98.00 282 GLY A N 1
ATOM 2214 C CA . GLY A 1 282 ? 14.605 -2.477 -9.752 1.00 98.00 282 GLY A CA 1
ATOM 2215 C C . GLY A 1 282 ? 14.383 -2.616 -11.260 1.00 98.00 282 GLY A C 1
ATOM 2216 O O . GLY A 1 282 ? 15.263 -2.261 -12.043 1.00 98.00 282 GLY A O 1
ATOM 2217 N N . LEU A 1 283 ? 13.186 -3.043 -11.672 1.00 97.81 283 LEU A N 1
ATOM 2218 C CA . LEU A 1 283 ? 12.824 -3.252 -13.080 1.00 97.81 283 LEU A CA 1
ATOM 2219 C C . LEU A 1 283 ? 12.863 -1.954 -13.902 1.00 97.81 283 LEU A C 1
ATOM 2221 O O . LEU A 1 283 ? 13.360 -1.951 -15.028 1.00 97.81 283 LEU A O 1
ATOM 2225 N N . ARG A 1 284 ? 12.411 -0.822 -13.341 1.00 97.69 284 ARG A N 1
ATOM 2226 C CA . ARG A 1 284 ? 12.532 0.499 -13.993 1.00 97.69 284 ARG A CA 1
ATOM 2227 C C . ARG A 1 284 ? 13.996 0.872 -14.241 1.00 97.69 284 ARG A C 1
ATOM 2229 O O . ARG A 1 284 ? 14.333 1.361 -15.323 1.00 97.69 284 ARG A O 1
ATOM 2236 N N . LYS A 1 285 ? 14.880 0.620 -13.269 1.00 98.19 285 LYS A N 1
ATOM 2237 C CA . LYS A 1 285 ? 16.322 0.849 -13.430 1.00 98.19 285 LYS A CA 1
ATOM 2238 C C . LYS A 1 285 ? 16.922 -0.080 -14.489 1.00 98.19 285 LYS A C 1
ATOM 2240 O O . LYS A 1 285 ? 17.655 0.386 -15.353 1.00 98.19 285 LYS A O 1
ATOM 2245 N N . GLU A 1 286 ? 16.592 -1.367 -14.460 1.00 97.62 286 GLU A N 1
ATOM 2246 C CA . GLU A 1 286 ? 17.096 -2.335 -15.438 1.00 97.62 286 GLU A CA 1
ATOM 2247 C C . GLU A 1 286 ? 16.654 -2.003 -16.872 1.00 97.62 286 GLU A C 1
ATOM 2249 O O . GLU A 1 286 ? 17.498 -1.981 -17.768 1.00 97.62 286 GLU A O 1
ATOM 2254 N N . SER A 1 287 ? 15.382 -1.640 -17.085 1.00 97.38 287 SER A N 1
ATOM 2255 C CA . SER A 1 287 ? 14.875 -1.198 -18.394 1.00 97.38 287 SER A CA 1
ATOM 2256 C C . SER A 1 287 ? 15.627 0.033 -18.904 1.00 97.38 287 SER A C 1
ATOM 2258 O O . SER A 1 287 ? 16.083 0.057 -20.043 1.00 97.38 287 SER A O 1
ATOM 2260 N N . THR A 1 288 ? 15.820 1.044 -18.052 1.00 97.56 288 THR A N 1
ATOM 2261 C CA . THR A 1 288 ? 16.528 2.278 -18.444 1.00 97.56 288 THR A CA 1
ATOM 2262 C C . THR A 1 288 ? 18.017 2.055 -18.723 1.00 97.56 288 THR A C 1
ATOM 2264 O O . THR A 1 288 ? 18.544 2.627 -19.677 1.00 97.56 288 THR A O 1
ATOM 2267 N N . ASP A 1 289 ? 18.697 1.176 -17.978 1.00 97.81 289 ASP A N 1
ATOM 2268 C CA . ASP A 1 289 ? 20.070 0.761 -18.295 1.00 97.81 289 ASP A CA 1
ATOM 2269 C C . ASP A 1 289 ? 20.145 -0.112 -19.564 1.00 97.81 289 ASP A C 1
ATOM 2271 O O . ASP A 1 289 ? 21.125 -0.020 -20.308 1.00 97.81 289 ASP A O 1
ATOM 2275 N N . HIS A 1 290 ? 19.137 -0.945 -19.843 1.00 97.69 290 HIS A N 1
ATOM 2276 C CA . HIS A 1 290 ? 19.042 -1.730 -21.078 1.00 97.69 290 HIS A CA 1
ATOM 2277 C C . HIS A 1 290 ? 18.857 -0.828 -22.304 1.00 97.69 290 HIS A C 1
ATOM 2279 O O . HIS A 1 290 ? 19.635 -0.913 -23.257 1.00 97.69 290 HIS A O 1
ATOM 2285 N N . ASP A 1 291 ? 17.881 0.078 -22.272 1.00 97.88 291 ASP A N 1
ATOM 2286 C CA . ASP A 1 291 ? 17.573 0.960 -23.398 1.00 97.88 291 ASP A CA 1
ATOM 2287 C C . ASP A 1 291 ? 18.691 1.977 -23.650 1.00 97.88 291 ASP A C 1
ATOM 2289 O O . ASP A 1 291 ? 18.998 2.284 -24.807 1.00 97.88 291 ASP A O 1
ATOM 2293 N N . ARG A 1 292 ? 19.397 2.411 -22.597 1.00 98.19 292 ARG A N 1
ATOM 2294 C CA . ARG A 1 292 ? 20.639 3.182 -22.725 1.00 98.19 292 ARG A CA 1
ATOM 2295 C C . ARG A 1 292 ? 21.722 2.392 -23.467 1.00 98.19 292 ARG A C 1
ATOM 2297 O O . ARG A 1 292 ? 22.216 2.879 -24.482 1.00 98.19 292 ARG A O 1
ATOM 2304 N N . LYS A 1 293 ? 22.044 1.162 -23.040 1.00 98.12 293 LYS A N 1
ATOM 2305 C CA . LYS A 1 293 ? 23.033 0.293 -23.722 1.00 98.12 293 LYS A CA 1
ATOM 2306 C C . LYS A 1 293 ? 22.645 0.018 -25.179 1.00 98.12 293 LYS A C 1
ATOM 2308 O O . LYS A 1 293 ? 23.490 0.078 -26.070 1.00 98.12 293 LYS A O 1
ATOM 2313 N N . ARG A 1 294 ? 21.360 -0.246 -25.439 1.00 98.00 294 ARG A N 1
ATOM 2314 C CA . ARG A 1 294 ? 20.808 -0.459 -26.787 1.00 98.00 294 ARG A CA 1
ATOM 2315 C C . ARG A 1 294 ? 20.975 0.783 -27.666 1.00 98.00 294 ARG A C 1
ATOM 2317 O O . ARG A 1 294 ? 21.362 0.660 -28.825 1.00 98.00 294 ARG A O 1
ATOM 2324 N N . THR A 1 295 ? 20.736 1.970 -27.112 1.00 97.94 295 THR A N 1
ATOM 2325 C CA . THR A 1 295 ? 20.926 3.253 -27.806 1.00 97.94 295 THR A CA 1
ATOM 2326 C C . THR A 1 295 ? 22.405 3.521 -28.094 1.00 97.94 295 THR A C 1
ATOM 2328 O O . THR A 1 295 ? 22.755 3.860 -29.223 1.00 97.94 295 THR A O 1
ATOM 2331 N N . GLU A 1 296 ? 23.289 3.302 -27.117 1.00 98.31 296 GLU A N 1
ATOM 2332 C CA . GLU A 1 296 ? 24.747 3.416 -27.269 1.00 98.31 296 GLU A CA 1
ATOM 2333 C C . GLU A 1 296 ? 25.274 2.490 -28.385 1.00 98.31 296 GLU A C 1
ATOM 2335 O O . GLU A 1 296 ? 26.029 2.935 -29.255 1.00 98.31 296 GLU A O 1
ATOM 2340 N N . GLN A 1 297 ? 24.808 1.235 -28.428 1.00 98.25 297 GLN A N 1
ATOM 2341 C CA . GLN A 1 297 ? 25.151 0.268 -29.475 1.00 98.25 297 GLN A CA 1
ATOM 2342 C C . GLN A 1 297 ? 24.651 0.706 -30.863 1.00 98.25 297 GLN A C 1
ATOM 2344 O O . GLN A 1 297 ? 25.429 0.729 -31.818 1.00 98.25 297 GLN A O 1
ATOM 2349 N N . LEU A 1 298 ? 23.381 1.112 -30.985 1.00 98.19 298 LEU A N 1
ATOM 2350 C CA . LEU A 1 298 ? 22.805 1.568 -32.257 1.00 98.19 298 LEU A CA 1
ATOM 2351 C C . LEU A 1 298 ? 23.513 2.819 -32.802 1.00 98.19 298 LEU A C 1
ATOM 2353 O O . LEU A 1 298 ? 23.739 2.918 -34.010 1.00 98.19 298 LEU A O 1
ATOM 2357 N N . LEU A 1 299 ? 23.920 3.749 -31.932 1.00 98.31 299 LEU A N 1
ATOM 2358 C CA . LEU A 1 299 ? 24.723 4.916 -32.312 1.00 98.31 299 LEU A CA 1
ATOM 2359 C C . LEU A 1 299 ? 26.124 4.516 -32.807 1.00 98.31 299 LEU A C 1
ATOM 2361 O O . LEU A 1 299 ? 26.614 5.082 -33.789 1.00 98.31 299 LEU A O 1
ATOM 2365 N N . ALA A 1 300 ? 26.764 3.528 -32.173 1.00 98.38 300 ALA A N 1
ATOM 2366 C CA . ALA A 1 300 ? 28.061 3.009 -32.605 1.00 98.38 300 ALA A CA 1
ATOM 2367 C C . ALA A 1 300 ? 27.980 2.297 -33.970 1.00 98.38 300 ALA A C 1
ATOM 2369 O O . ALA A 1 300 ? 28.806 2.557 -34.852 1.00 98.38 300 ALA A O 1
ATOM 2370 N N . ASP A 1 301 ? 26.963 1.456 -34.180 1.00 98.12 301 ASP A N 1
ATOM 2371 C CA . ASP A 1 301 ? 26.723 0.769 -35.453 1.00 98.12 301 ASP A CA 1
ATOM 2372 C C . ASP A 1 301 ? 26.367 1.751 -36.579 1.00 98.12 301 ASP A C 1
ATOM 2374 O O . ASP A 1 301 ? 26.940 1.663 -37.666 1.00 98.12 301 ASP A O 1
ATOM 2378 N N . ASN A 1 302 ? 25.504 2.741 -36.322 1.00 98.19 302 ASN A N 1
ATOM 2379 C CA . ASN A 1 302 ? 25.173 3.794 -37.287 1.00 98.19 302 ASN A CA 1
ATOM 2380 C C . ASN A 1 302 ? 26.432 4.578 -37.713 1.00 98.19 302 ASN A C 1
ATOM 2382 O O . ASN A 1 302 ? 26.708 4.728 -38.905 1.00 98.19 302 ASN A O 1
ATOM 2386 N N . LYS A 1 303 ? 27.275 4.966 -36.746 1.00 98.44 303 LYS A N 1
ATOM 2387 C CA . LYS A 1 303 ? 28.559 5.644 -36.990 1.00 98.44 303 LYS A CA 1
ATOM 2388 C C . LYS A 1 303 ? 29.563 4.779 -37.767 1.00 98.44 303 LYS A C 1
ATOM 2390 O O . LYS A 1 303 ? 30.393 5.331 -38.492 1.00 98.44 303 LYS A O 1
ATOM 2395 N N . ARG A 1 304 ? 29.506 3.443 -37.655 1.00 98.56 304 ARG A N 1
ATOM 2396 C CA . ARG A 1 304 ? 30.287 2.516 -38.499 1.00 98.56 304 ARG A CA 1
ATOM 2397 C C . ARG A 1 304 ? 29.731 2.454 -39.924 1.00 98.56 304 ARG A C 1
ATOM 2399 O O . ARG A 1 304 ? 30.505 2.564 -40.873 1.00 98.56 304 ARG A O 1
ATOM 2406 N N . LEU A 1 305 ? 28.414 2.325 -40.075 1.00 98.38 305 LEU A N 1
ATOM 2407 C CA . LEU A 1 305 ? 27.745 2.241 -41.376 1.00 98.38 305 LEU A CA 1
ATOM 2408 C C . LEU A 1 305 ? 27.927 3.523 -42.201 1.00 98.38 305 LEU A C 1
ATOM 2410 O O . LEU A 1 305 ? 28.251 3.440 -43.383 1.00 98.38 305 LEU A O 1
ATOM 2414 N N . GLU A 1 306 ? 27.821 4.706 -41.588 1.00 98.25 306 GLU A N 1
ATOM 2415 C CA . GLU A 1 306 ? 28.091 5.975 -42.276 1.00 98.25 306 GLU A CA 1
ATOM 2416 C C . GLU A 1 306 ? 29.551 6.097 -42.739 1.00 98.25 306 GLU A C 1
ATOM 2418 O O . GLU A 1 306 ? 29.795 6.615 -43.829 1.00 98.25 306 GLU A O 1
ATOM 2423 N N . LYS A 1 307 ? 30.538 5.573 -41.995 1.00 98.44 307 LYS A N 1
ATOM 2424 C CA . LYS A 1 307 ? 31.928 5.503 -42.489 1.00 98.44 307 LYS A CA 1
ATOM 2425 C C . LYS A 1 307 ? 32.037 4.617 -43.730 1.00 98.44 307 LYS A C 1
ATOM 2427 O O . LYS A 1 307 ? 32.479 5.094 -44.772 1.00 98.44 307 LYS A O 1
ATOM 2432 N N . GLN A 1 308 ? 31.548 3.378 -43.650 1.00 98.38 308 GLN A N 1
ATOM 2433 C CA . GLN A 1 308 ? 31.595 2.407 -44.754 1.00 98.38 308 GLN A CA 1
ATOM 2434 C C . GLN A 1 308 ? 30.877 2.927 -46.014 1.00 98.38 308 GLN A C 1
ATOM 2436 O O . GLN A 1 308 ? 31.389 2.811 -47.127 1.00 98.38 308 GLN A O 1
ATOM 2441 N N . LYS A 1 309 ? 29.723 3.581 -45.841 1.00 98.44 309 LYS A N 1
ATOM 2442 C CA . LYS A 1 309 ? 28.979 4.286 -46.895 1.00 98.44 309 LYS A CA 1
ATOM 2443 C C . LYS A 1 309 ? 29.804 5.409 -47.529 1.00 98.44 309 LYS A C 1
ATOM 2445 O O . LYS A 1 309 ? 29.863 5.498 -48.753 1.00 98.44 309 LYS A O 1
ATOM 2450 N N . ASN A 1 310 ? 30.451 6.259 -46.730 1.00 98.25 310 ASN A N 1
ATOM 2451 C CA . ASN A 1 310 ? 31.274 7.358 -47.245 1.00 98.25 310 ASN A CA 1
ATOM 2452 C C . ASN A 1 310 ? 32.542 6.859 -47.961 1.00 98.25 310 ASN A C 1
ATOM 2454 O O . ASN A 1 310 ? 32.899 7.396 -49.011 1.00 98.25 310 ASN A O 1
ATOM 2458 N N . GLU A 1 311 ? 33.174 5.798 -47.458 1.00 98.25 311 GLU A N 1
ATOM 2459 C CA . GLU A 1 311 ? 34.307 5.114 -48.097 1.00 98.25 311 GLU A CA 1
ATOM 2460 C C . GLU A 1 311 ? 33.907 4.509 -49.454 1.00 98.25 311 GLU A C 1
ATOM 2462 O O . GLU A 1 311 ? 34.567 4.766 -50.464 1.00 98.25 311 GLU A O 1
ATOM 2467 N N . LEU A 1 312 ? 32.774 3.799 -49.518 1.00 98.50 312 LEU A N 1
ATOM 2468 C CA . LEU A 1 312 ? 32.226 3.236 -50.756 1.00 98.50 312 LEU A CA 1
ATOM 2469 C C . LEU A 1 312 ? 31.850 4.330 -51.773 1.00 98.50 312 LEU A C 1
ATOM 2471 O O . LEU A 1 312 ? 32.199 4.236 -52.951 1.00 98.50 312 LEU A O 1
ATOM 2475 N N . MET A 1 313 ? 31.211 5.414 -51.322 1.00 98.38 313 MET A N 1
ATOM 2476 C CA . MET A 1 313 ? 30.891 6.573 -52.167 1.00 98.38 313 MET A CA 1
ATOM 2477 C C . MET A 1 313 ? 32.149 7.292 -52.677 1.00 98.38 313 MET A C 1
ATOM 2479 O O . MET A 1 313 ? 32.160 7.783 -53.808 1.00 98.38 313 MET A O 1
ATOM 2483 N N . ALA A 1 314 ? 33.227 7.344 -51.889 1.00 98.38 314 ALA A N 1
ATOM 2484 C CA . ALA A 1 314 ? 34.525 7.831 -52.350 1.00 98.38 314 ALA A CA 1
ATOM 2485 C C . ALA A 1 314 ? 35.163 6.875 -53.377 1.00 98.38 314 ALA A C 1
ATOM 2487 O O . ALA A 1 314 ? 35.760 7.341 -54.350 1.00 98.38 314 ALA A O 1
ATOM 2488 N N . GLY A 1 315 ? 34.986 5.560 -53.207 1.00 98.25 315 GLY A N 1
ATOM 2489 C CA . GLY A 1 315 ? 35.356 4.528 -54.179 1.00 98.25 315 GLY A CA 1
ATOM 2490 C C . GLY A 1 315 ? 34.683 4.738 -55.537 1.00 98.25 315 GLY A C 1
ATOM 2491 O O . GLY A 1 315 ? 35.376 4.933 -56.536 1.00 98.25 315 GLY A O 1
ATOM 2492 N N . PHE A 1 316 ? 33.349 4.821 -55.576 1.00 98.50 316 PHE A N 1
ATOM 2493 C CA . PHE A 1 316 ? 32.607 5.084 -56.817 1.00 98.50 316 PHE A CA 1
ATOM 2494 C C . PHE A 1 316 ? 33.001 6.420 -57.470 1.00 98.50 316 PHE A C 1
ATOM 2496 O O . PHE A 1 316 ? 33.209 6.474 -58.682 1.00 98.50 316 PHE A O 1
ATOM 2503 N N . LYS A 1 317 ? 33.203 7.493 -56.688 1.00 98.50 317 LYS A N 1
ATOM 2504 C CA . LYS A 1 317 ? 33.692 8.786 -57.212 1.00 98.50 317 LYS A CA 1
ATOM 2505 C C . LYS A 1 317 ? 35.084 8.686 -57.855 1.00 98.50 317 LYS A C 1
ATOM 2507 O O . LYS A 1 317 ? 35.340 9.380 -58.838 1.00 98.50 317 LYS A O 1
ATOM 2512 N N . LYS A 1 318 ? 35.981 7.834 -57.339 1.00 98.50 318 LYS A N 1
ATOM 2513 C CA . LYS A 1 318 ? 37.283 7.539 -57.972 1.00 98.50 318 LYS A CA 1
ATOM 2514 C C . LYS A 1 318 ? 37.110 6.702 -59.245 1.00 98.50 318 LYS A C 1
ATOM 2516 O O . LYS A 1 318 ? 37.721 7.024 -60.260 1.00 98.50 318 LYS A O 1
ATOM 2521 N N . GLN A 1 319 ? 36.254 5.680 -59.211 1.00 98.38 319 GLN A N 1
ATOM 2522 C CA . GLN A 1 319 ? 35.993 4.793 -60.349 1.00 98.38 319 GLN A CA 1
ATOM 2523 C C . GLN A 1 319 ? 35.391 5.542 -61.549 1.00 98.38 319 GLN A C 1
ATOM 2525 O O . GLN A 1 319 ? 35.841 5.339 -62.673 1.00 98.38 319 GLN A O 1
ATOM 2530 N N . LEU A 1 320 ? 34.444 6.459 -61.320 1.00 98.25 320 LEU A N 1
ATOM 2531 C CA . LEU A 1 320 ? 33.877 7.318 -62.368 1.00 98.25 320 LEU A CA 1
ATOM 2532 C C . LEU A 1 320 ? 34.960 8.179 -63.041 1.00 98.25 320 LEU A C 1
ATOM 2534 O O . LEU A 1 320 ? 35.103 8.142 -64.261 1.00 98.25 320 LEU A O 1
ATOM 2538 N N . LYS A 1 321 ? 35.803 8.863 -62.252 1.00 98.25 321 LYS A N 1
ATOM 2539 C CA . LYS A 1 321 ? 36.931 9.649 -62.787 1.00 98.25 321 LYS A CA 1
ATOM 2540 C C . LYS A 1 321 ? 37.914 8.796 -63.597 1.00 98.25 321 LYS A C 1
ATOM 2542 O O . LYS A 1 321 ? 38.412 9.261 -64.620 1.00 98.25 321 LYS A O 1
ATOM 2547 N N . LEU A 1 322 ? 38.185 7.563 -63.161 1.00 98.31 322 LEU A N 1
ATOM 2548 C CA . LEU A 1 322 ? 39.034 6.623 -63.896 1.00 98.31 322 LEU A CA 1
ATOM 2549 C C . LEU A 1 322 ? 38.400 6.222 -65.238 1.00 98.31 322 LEU A C 1
ATOM 2551 O O . LEU A 1 322 ? 39.086 6.245 -66.255 1.00 98.31 322 LEU A O 1
ATOM 2555 N N . ILE A 1 323 ? 37.095 5.932 -65.267 1.00 98.25 323 ILE A N 1
ATOM 2556 C CA . ILE A 1 323 ? 36.351 5.638 -66.504 1.00 98.25 323 ILE A CA 1
ATOM 2557 C C . ILE A 1 323 ? 36.444 6.813 -67.491 1.00 98.25 323 ILE A C 1
ATOM 2559 O O . ILE A 1 323 ? 36.686 6.591 -68.677 1.00 98.25 323 ILE A O 1
ATOM 2563 N N . ASP A 1 324 ? 36.313 8.056 -67.026 1.00 98.38 324 ASP A N 1
ATOM 2564 C CA . ASP A 1 324 ? 36.407 9.241 -67.890 1.00 98.38 324 ASP A CA 1
ATOM 2565 C C . ASP A 1 324 ? 37.822 9.467 -68.447 1.00 98.38 324 ASP A C 1
ATOM 2567 O O . ASP A 1 324 ? 37.979 9.890 -69.595 1.00 98.38 324 ASP A O 1
ATOM 2571 N N . ILE A 1 325 ? 38.860 9.171 -67.657 1.00 98.38 325 ILE A N 1
ATOM 2572 C CA . ILE A 1 325 ? 40.260 9.212 -68.105 1.00 98.38 325 ILE A CA 1
ATOM 2573 C C . ILE A 1 325 ? 40.512 8.124 -69.155 1.00 98.38 325 ILE A C 1
ATOM 2575 O O . ILE A 1 325 ? 41.011 8.438 -70.234 1.00 98.38 325 ILE A O 1
ATOM 2579 N N . LEU A 1 326 ? 40.100 6.880 -68.887 1.00 98.19 326 LEU A N 1
ATOM 2580 C CA . LEU A 1 326 ? 40.265 5.749 -69.806 1.00 98.19 326 LEU A CA 1
ATOM 2581 C C . LEU A 1 326 ? 39.510 5.963 -71.127 1.00 98.19 326 LEU A C 1
ATOM 2583 O O . LEU A 1 326 ? 40.042 5.648 -72.188 1.00 98.19 326 LEU A O 1
ATOM 2587 N N . LYS A 1 327 ? 38.307 6.558 -71.096 1.00 98.25 327 LYS A N 1
ATOM 2588 C CA . LYS A 1 327 ? 37.559 6.947 -72.307 1.00 98.25 327 LYS A CA 1
ATOM 2589 C C . LYS A 1 327 ? 38.326 7.963 -73.160 1.00 98.25 327 LYS A C 1
ATOM 2591 O O . LYS A 1 327 ? 38.420 7.775 -74.370 1.00 98.25 327 LYS A O 1
ATOM 2596 N N . ARG A 1 328 ? 38.902 9.009 -72.549 1.00 98.00 328 ARG A N 1
ATOM 2597 C CA . ARG A 1 328 ? 39.736 9.992 -73.271 1.00 98.00 328 ARG A CA 1
ATOM 2598 C C . ARG A 1 328 ? 41.014 9.359 -73.816 1.00 98.00 328 ARG A C 1
ATOM 2600 O O . ARG A 1 328 ? 41.331 9.553 -74.982 1.00 98.00 328 ARG A O 1
ATOM 2607 N N . GLN A 1 329 ? 41.716 8.556 -73.016 1.00 98.00 329 GLN A N 1
ATOM 2608 C CA . GLN A 1 329 ? 42.917 7.839 -73.458 1.00 98.00 329 GLN A CA 1
ATOM 2609 C C . GLN A 1 329 ? 42.621 6.913 -74.643 1.00 98.00 329 GLN A C 1
ATOM 2611 O O . GLN A 1 329 ? 43.347 6.954 -75.632 1.00 98.00 329 GLN A O 1
ATOM 2616 N N . LYS A 1 330 ? 41.520 6.149 -74.591 1.00 97.81 330 LYS A N 1
ATOM 2617 C CA . LYS A 1 330 ? 41.056 5.327 -75.715 1.00 97.81 330 LYS A CA 1
ATOM 2618 C C . LYS A 1 330 ? 40.841 6.177 -76.976 1.00 97.81 330 LYS A C 1
ATOM 2620 O O . LYS A 1 330 ? 41.409 5.849 -78.010 1.00 97.81 330 LYS A O 1
ATOM 2625 N N . MET A 1 331 ? 40.102 7.285 -76.871 1.00 97.44 331 MET A N 1
ATOM 2626 C CA . MET A 1 331 ? 39.844 8.202 -77.991 1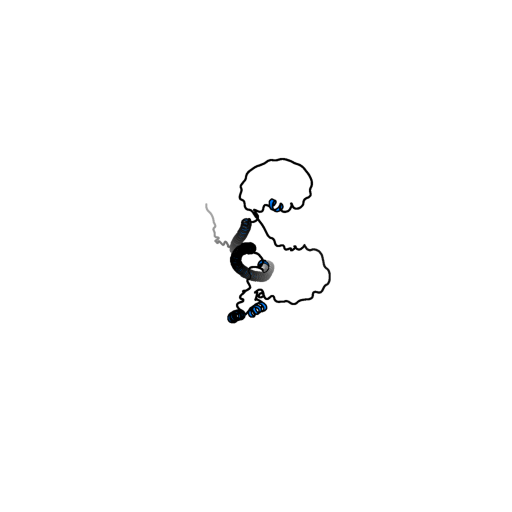.00 97.44 331 MET A CA 1
ATOM 2627 C C . MET A 1 331 ? 41.139 8.765 -78.603 1.00 97.44 331 MET A C 1
ATOM 2629 O O . MET A 1 331 ? 41.276 8.779 -79.823 1.00 97.44 331 MET A O 1
ATOM 2633 N N . HIS A 1 332 ? 42.110 9.183 -77.783 1.00 97.56 332 HIS A N 1
ATOM 2634 C CA . HIS A 1 332 ? 43.406 9.663 -78.278 1.00 97.56 332 HIS A CA 1
ATOM 2635 C C . HIS A 1 332 ? 44.216 8.557 -78.975 1.00 97.56 332 HIS A C 1
ATOM 2637 O O . HIS A 1 332 ? 44.832 8.816 -80.005 1.00 97.56 332 HIS A O 1
ATOM 2643 N N . ILE A 1 333 ? 44.193 7.324 -78.455 1.00 97.50 333 ILE A N 1
AT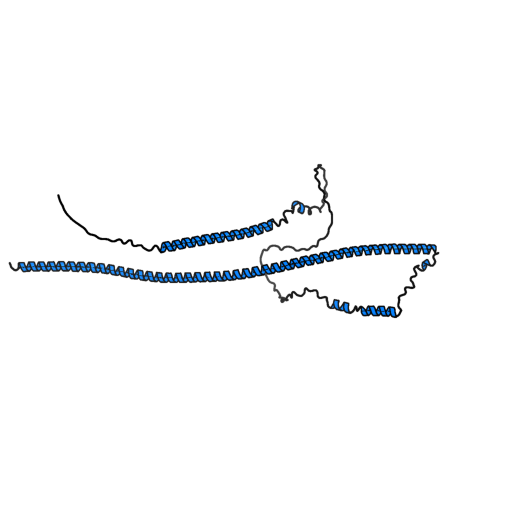OM 2644 C CA . ILE A 1 333 ? 44.873 6.169 -79.066 1.00 97.50 333 ILE A CA 1
ATOM 2645 C C . ILE A 1 333 ? 44.211 5.775 -80.394 1.00 97.50 333 ILE A C 1
ATOM 2647 O O . ILE A 1 333 ? 44.909 5.456 -81.353 1.00 97.50 333 ILE A O 1
ATOM 2651 N N . GLU A 1 334 ? 42.880 5.803 -80.477 1.00 96.25 334 GLU A N 1
ATOM 2652 C CA . GLU A 1 334 ? 42.147 5.528 -81.719 1.00 96.25 334 GLU A CA 1
ATOM 2653 C C . GLU A 1 334 ? 42.411 6.615 -82.772 1.00 96.25 334 GLU A C 1
ATOM 2655 O O . GLU A 1 334 ? 42.730 6.283 -83.911 1.00 96.25 334 GLU A O 1
ATOM 2660 N N . ALA A 1 335 ? 42.407 7.896 -82.387 1.00 95.69 335 ALA A N 1
ATOM 2661 C CA . ALA A 1 335 ? 42.779 8.996 -83.279 1.00 95.69 335 ALA A CA 1
ATOM 2662 C C . ALA A 1 335 ? 44.233 8.886 -83.781 1.00 95.69 335 ALA A C 1
ATOM 2664 O O . ALA A 1 335 ? 44.480 9.051 -84.973 1.00 95.69 335 ALA A O 1
ATOM 2665 N N . ALA A 1 336 ? 45.187 8.549 -82.904 1.00 95.88 336 ALA A N 1
ATOM 2666 C CA . ALA A 1 336 ? 46.590 8.365 -83.281 1.00 95.88 336 ALA A CA 1
ATOM 2667 C C . ALA A 1 336 ? 46.792 7.191 -84.257 1.00 95.88 336 ALA A C 1
ATOM 2669 O O . ALA A 1 336 ? 47.566 7.316 -85.201 1.00 95.88 336 ALA A O 1
ATOM 2670 N N . LYS A 1 337 ? 46.060 6.081 -84.083 1.00 95.44 337 LYS A N 1
ATOM 2671 C CA . LYS A 1 337 ? 46.080 4.942 -85.022 1.00 95.44 337 LYS A CA 1
ATOM 2672 C C . LYS A 1 337 ? 45.484 5.286 -86.387 1.00 95.44 337 LYS A C 1
ATOM 2674 O O . LYS A 1 337 ? 46.007 4.847 -87.405 1.00 95.44 337 LYS A O 1
ATOM 2679 N N . MET A 1 338 ? 44.404 6.069 -86.419 1.00 94.06 338 MET A N 1
ATOM 2680 C CA . MET A 1 338 ? 43.836 6.559 -87.680 1.00 94.06 338 MET A CA 1
ATOM 2681 C C . MET A 1 338 ? 44.797 7.520 -88.392 1.00 94.06 338 MET A C 1
ATOM 2683 O O . MET A 1 338 ? 44.896 7.483 -89.619 1.00 94.06 338 MET A O 1
ATOM 2687 N N . LEU A 1 339 ? 45.538 8.340 -87.637 1.00 94.31 339 LEU A N 1
ATOM 2688 C CA . LEU A 1 339 ? 46.574 9.215 -88.184 1.00 94.31 339 LEU A CA 1
ATOM 2689 C C . LEU A 1 339 ? 47.738 8.408 -88.776 1.00 94.31 339 LEU A C 1
ATOM 2691 O O . LEU A 1 339 ? 48.069 8.626 -89.935 1.00 94.31 339 LEU A O 1
ATOM 2695 N N . SER A 1 340 ? 48.302 7.443 -88.037 1.00 92.81 340 SER A N 1
ATOM 2696 C CA . SER A 1 340 ? 49.433 6.640 -88.529 1.00 92.81 340 SER A CA 1
ATOM 2697 C C . SER A 1 340 ? 49.053 5.786 -89.741 1.00 92.81 340 SER A C 1
ATOM 2699 O O . SER A 1 340 ? 49.824 5.699 -90.687 1.00 92.81 340 SER A O 1
ATOM 2701 N N . PHE A 1 341 ? 47.838 5.228 -89.775 1.00 93.44 341 PHE A N 1
ATOM 2702 C CA . PHE A 1 341 ? 47.320 4.551 -90.967 1.00 93.44 341 PHE A CA 1
ATOM 2703 C C . PHE A 1 341 ? 47.228 5.505 -92.174 1.00 93.44 341 PHE A C 1
ATOM 2705 O O . PHE A 1 341 ? 47.637 5.151 -93.276 1.00 93.44 341 PHE A O 1
ATOM 2712 N N . SER A 1 342 ? 46.751 6.736 -91.964 1.00 92.69 342 SER A N 1
ATOM 2713 C CA . SER A 1 342 ? 46.676 7.753 -93.026 1.00 92.69 342 SER A CA 1
ATOM 2714 C C . SER A 1 342 ? 48.064 8.191 -93.518 1.00 92.69 342 SER A C 1
ATOM 2716 O O . SER A 1 342 ? 48.248 8.427 -94.709 1.00 92.69 342 SER A O 1
ATOM 2718 N N . GLU A 1 343 ? 49.045 8.272 -92.616 1.00 91.69 343 GLU A N 1
ATOM 2719 C CA . GLU A 1 343 ? 50.449 8.571 -92.921 1.00 91.69 343 GLU A CA 1
ATOM 2720 C C . GLU A 1 343 ? 51.109 7.433 -93.717 1.00 91.69 343 GLU A C 1
ATOM 2722 O O . GLU A 1 343 ? 51.735 7.683 -94.746 1.00 91.69 343 GLU A O 1
ATOM 2727 N N . GLU A 1 344 ? 50.900 6.176 -93.316 1.00 91.06 344 GLU A N 1
ATOM 2728 C CA . GLU A 1 344 ? 51.373 5.002 -94.055 1.00 91.06 344 GLU A CA 1
ATOM 2729 C C . GLU A 1 344 ? 50.798 4.934 -95.479 1.00 91.06 344 GLU A C 1
ATOM 2731 O O . GLU A 1 344 ? 51.540 4.668 -96.424 1.00 91.06 344 GLU A O 1
ATOM 2736 N N . GLU A 1 345 ? 49.492 5.164 -95.657 1.00 88.31 345 GLU A N 1
ATOM 2737 C CA . GLU A 1 345 ? 48.857 5.187 -96.985 1.00 88.31 345 GLU A CA 1
ATOM 2738 C C . GLU A 1 345 ? 49.341 6.371 -97.840 1.00 88.31 345 GLU A C 1
ATOM 2740 O O . GLU A 1 345 ? 49.586 6.206 -99.037 1.00 88.31 345 GLU A O 1
ATOM 2745 N N . PHE A 1 346 ? 49.586 7.541 -97.239 1.00 86.31 346 PHE A N 1
ATOM 2746 C CA . PHE A 1 346 ? 50.190 8.682 -97.934 1.00 86.31 346 PHE A CA 1
ATOM 2747 C C . PHE A 1 346 ? 51.625 8.385 -98.409 1.00 86.31 346 PHE A C 1
ATOM 2749 O O . PHE A 1 346 ? 51.972 8.675 -99.556 1.00 86.31 346 PHE A O 1
ATOM 2756 N N . VAL A 1 347 ? 52.452 7.745 -97.574 1.00 88.81 347 VAL A N 1
ATOM 2757 C CA . VAL A 1 347 ? 53.822 7.339 -97.942 1.00 88.81 347 VAL A CA 1
ATOM 2758 C C . VAL A 1 347 ? 53.818 6.237 -99.012 1.00 88.81 347 VAL A C 1
ATOM 2760 O O . VAL A 1 347 ? 54.641 6.279 -99.932 1.00 88.81 347 VAL A O 1
ATOM 2763 N N . LYS A 1 348 ? 52.871 5.288 -98.971 1.00 86.75 348 LYS A N 1
ATOM 2764 C CA . LYS A 1 348 ? 52.670 4.299 -100.050 1.00 86.75 348 LYS A CA 1
ATOM 2765 C C . LYS A 1 348 ? 52.332 4.994 -101.374 1.00 86.75 348 LYS A C 1
ATOM 2767 O O . LYS A 1 348 ? 53.009 4.754 -102.370 1.00 86.75 348 LYS A O 1
ATOM 2772 N N . ALA A 1 349 ? 51.372 5.920 -101.378 1.00 82.38 349 ALA A N 1
ATOM 2773 C CA . ALA A 1 349 ? 51.014 6.686 -102.573 1.00 82.38 349 ALA A CA 1
ATOM 2774 C C . ALA A 1 349 ? 52.198 7.501 -103.136 1.00 82.38 349 ALA A C 1
ATOM 2776 O O . ALA A 1 349 ? 52.441 7.484 -104.342 1.00 82.38 349 ALA A O 1
ATOM 2777 N N . PHE A 1 350 ? 52.981 8.160 -102.273 1.00 78.88 350 PHE A N 1
ATOM 2778 C CA . PHE A 1 350 ? 54.156 8.932 -102.692 1.00 78.88 350 PHE A CA 1
ATOM 2779 C C . PHE A 1 350 ? 55.281 8.047 -103.255 1.00 78.88 350 PHE A C 1
ATOM 2781 O O . PHE A 1 350 ? 55.885 8.381 -104.272 1.00 78.88 350 PHE A O 1
ATOM 2788 N N . THR A 1 351 ? 55.547 6.891 -102.639 1.00 75.25 351 THR A N 1
ATOM 2789 C CA . THR A 1 351 ? 56.573 5.956 -103.137 1.00 75.25 351 THR A CA 1
ATOM 2790 C C . THR A 1 351 ? 56.185 5.299 -104.460 1.00 75.25 351 THR A C 1
ATOM 2792 O O . THR A 1 351 ? 57.064 5.078 -105.288 1.00 75.25 351 THR A O 1
ATOM 2795 N N . TRP A 1 352 ? 54.894 5.055 -104.709 1.00 68.69 352 TRP A N 1
ATOM 2796 C CA . TRP A 1 352 ? 54.406 4.579 -106.011 1.00 68.69 352 TRP A CA 1
ATOM 2797 C C . TRP A 1 352 ? 54.509 5.664 -107.096 1.00 68.69 352 TRP A C 1
ATOM 2799 O O . TRP A 1 352 ? 54.800 5.349 -108.247 1.00 68.69 352 TRP A O 1
ATOM 2809 N N . GLY A 1 353 ? 54.347 6.941 -106.730 1.00 61.09 353 GLY A N 1
ATOM 2810 C CA . GLY A 1 353 ? 54.514 8.079 -107.641 1.00 61.09 353 GLY A CA 1
ATOM 2811 C C . GLY A 1 353 ? 55.943 8.295 -108.161 1.00 61.09 353 GLY A C 1
ATOM 2812 O O . GLY A 1 353 ? 56.105 8.940 -109.187 1.00 61.09 353 GLY A O 1
ATOM 2813 N N . ASN A 1 354 ? 56.963 7.729 -107.505 1.00 58.38 354 ASN A N 1
ATOM 2814 C CA . ASN A 1 354 ? 58.372 7.809 -107.927 1.00 58.38 354 ASN A CA 1
ATOM 2815 C C . ASN A 1 354 ? 58.810 6.673 -108.883 1.00 58.38 354 ASN A C 1
ATOM 2817 O O . ASN A 1 354 ? 60.002 6.536 -109.158 1.00 58.38 354 ASN A O 1
ATOM 2821 N N . PHE A 1 355 ? 57.877 5.843 -109.365 1.00 54.41 355 PHE A N 1
ATOM 2822 C CA . PHE A 1 355 ? 58.126 4.775 -110.349 1.00 54.41 355 PHE A CA 1
ATOM 2823 C C . PHE A 1 355 ? 57.455 5.041 -111.716 1.00 54.41 355 PHE A C 1
ATOM 2825 O O . PHE A 1 355 ? 57.250 4.109 -112.497 1.00 54.41 355 PHE A O 1
ATOM 2832 N N . ILE A 1 356 ? 57.130 6.309 -112.001 1.00 47.88 356 ILE A N 1
ATOM 2833 C CA . ILE A 1 356 ? 56.620 6.830 -113.283 1.00 47.88 356 ILE A CA 1
ATOM 2834 C C . ILE A 1 356 ? 57.497 8.015 -113.704 1.00 47.88 356 ILE A C 1
ATOM 2836 O O . ILE A 1 356 ? 57.859 8.059 -114.900 1.00 47.88 356 ILE A O 1
#